Protein AF-A0A137NVI1-F1 (afdb_monomer_lite)

Secondary structure (DSSP, 8-state):
-------EEEE-TTSS-BEEEETTTTEEEE-TTS-GGGSPEEEEEEETTEEEEEETTEEEEEETTEEEEESS--TTTB-EEEEPTT-S-SEEEE-SS-EE-TTS-EES-TTTSPPBEEEETTSS-HHHHHTGGG------S-----TTS--TTS-TT-EEEEEE-TTS-EEEEEETTTTEEEEESSGGG---BEEEEETTEEEEEETTTEEEEEEEEEEETTTEEEEEEEEESS--TTB-EEEE-SSTT-EEEEETTEEEEEE--SS--EEEEES-GGGSPPEEEEEEPS------

Organism: Conidiobolus coronatus (strain ATCC 28846 / CBS 209.66 / NRRL 28638) (NCBI:txid796925)

Radius of gyration: 21.17 Å; chains: 1; bounding box: 58×40×56 Å

Foldseek 3Di:
DDPPFFKWWKDQALAQWTWAADPVVQFTAIPHLHGSLNGAIWGWDDDPNWTFIAHPQATWFDDPFTTGHDNDDDLQTGWTWDDDPPDPDFTWIDHNQATQAPRRGHDHDPVRTGTIAIGTNVQDDSVLRVVQSPDDDDDDPDRAGFSRSHDLAVRQPWKKWKAWDPVQGWAWAADVVQQATWTHSDPPGHFIWGWHQDPNFTWIATPVSGTWFWDWDCDDDPPHTAIFIGHDNDDDPQGFTWDDDPGHQKTWTDGDQWTWAFDDDPPITTIHTDNDPVRHIIMGIGTDDPDDDDDD

Sequence (296 aa):
MGDYTEEFKLLFPGELKSLKFNDSNNSFNIASNEHYSIGTNLSIEEVNGARYLKHETGFICYKDGVLTTTTHMDKNTVVYLKSKKDTDYPFKLKCKDGYFDKDLKVCSGSEEAYNFQLLWSDLVNPEDLEDFDNSSDTNSDIEYISTDGLNLTSNENSLFTLILNRELISHANFFDDDNSLMFSEENSDDIKFQFKNIKDKIHVYSPEHGYFCVLKGEDYYDHGPGDYVGFSEEIPQSAVTLSKTNELGTYKLVNGSQFVKVLNPEEFPNCVFVDSADDASDFQFVLVNEEYEFEV

Structure (mmCIF, N/CA/C/O backbone):
data_AF-A0A137NVI1-F1
#
_entry.id   AF-A0A137NVI1-F1
#
loop_
_atom_site.group_PDB
_atom_site.id
_atom_site.type_symbol
_atom_site.label_atom_id
_atom_site.label_alt_id
_atom_site.label_comp_id
_atom_site.label_asym_id
_atom_site.label_entity_id
_atom_site.label_seq_id
_atom_site.pdbx_PDB_ins_code
_atom_site.Cartn_x
_atom_site.Cartn_y
_atom_site.Cartn_z
_atom_site.occupancy
_atom_site.B_iso_or_equiv
_atom_site.auth_seq_id
_atom_site.auth_comp_id
_atom_site.auth_asym_id
_atom_site.auth_atom_id
_atom_site.pdbx_PDB_model_num
ATOM 1 N N . MET A 1 1 ? 11.461 7.813 31.495 1.00 30.91 1 MET A N 1
ATOM 2 C CA . MET A 1 1 ? 11.112 7.323 30.151 1.00 30.91 1 MET A CA 1
ATOM 3 C C . MET A 1 1 ? 9.609 7.430 30.069 1.00 30.91 1 MET A C 1
ATOM 5 O O . MET A 1 1 ? 8.955 6.818 30.900 1.00 30.91 1 MET A O 1
ATOM 9 N N . GLY A 1 2 ? 9.090 8.345 29.250 1.00 31.61 2 GLY A N 1
ATOM 10 C CA . GLY A 1 2 ? 7.649 8.412 29.015 1.00 31.61 2 GLY A CA 1
ATOM 11 C C . GLY A 1 2 ? 7.259 7.225 28.146 1.00 31.61 2 GLY A C 1
ATOM 12 O O . GLY A 1 2 ? 7.960 6.957 27.173 1.00 31.61 2 GLY A O 1
ATOM 13 N N . ASP A 1 3 ? 6.213 6.501 28.534 1.00 37.12 3 ASP A N 1
ATOM 14 C CA . ASP A 1 3 ? 5.571 5.511 27.673 1.00 37.12 3 ASP A CA 1
ATOM 15 C C . ASP A 1 3 ? 4.969 6.265 26.483 1.00 37.12 3 ASP A C 1
ATOM 17 O O . ASP A 1 3 ? 3.891 6.853 26.589 1.00 37.12 3 ASP A O 1
ATOM 21 N N . TYR A 1 4 ? 5.693 6.312 25.366 1.00 40.72 4 TYR A N 1
ATOM 22 C CA . TYR A 1 4 ? 5.114 6.739 24.101 1.00 40.72 4 TYR A CA 1
ATOM 23 C C . TYR A 1 4 ? 4.131 5.649 23.682 1.00 40.72 4 TYR A C 1
ATOM 25 O O . TYR A 1 4 ? 4.523 4.554 23.290 1.00 40.72 4 TYR A O 1
ATOM 33 N N . THR A 1 5 ? 2.842 5.925 23.857 1.00 60.75 5 THR A N 1
ATOM 34 C CA . THR A 1 5 ? 1.801 5.099 23.254 1.00 60.75 5 THR A CA 1
ATOM 35 C C . THR A 1 5 ? 1.715 5.538 21.801 1.00 60.75 5 THR A C 1
ATOM 37 O O . THR A 1 5 ? 1.293 6.659 21.539 1.00 60.75 5 THR A O 1
ATOM 40 N N . GLU A 1 6 ? 2.182 4.702 20.877 1.00 66.62 6 GLU A N 1
ATOM 41 C CA . GLU A 1 6 ? 2.105 5.003 19.446 1.00 66.62 6 GLU A CA 1
ATOM 42 C C . GLU A 1 6 ? 0.638 5.134 19.019 1.00 66.62 6 GLU A C 1
ATOM 44 O O . GLU A 1 6 ? -0.176 4.227 19.241 1.00 66.62 6 GLU A O 1
ATOM 49 N N . GLU A 1 7 ? 0.309 6.283 18.430 1.00 79.38 7 GLU A N 1
ATOM 50 C CA . GLU A 1 7 ? -1.008 6.568 17.873 1.00 79.38 7 GLU A CA 1
ATOM 51 C C . GLU A 1 7 ? -1.035 6.282 16.369 1.00 79.38 7 GLU A C 1
ATOM 53 O O . GLU A 1 7 ? -0.082 6.545 15.635 1.00 79.38 7 GLU A O 1
ATOM 58 N N . PHE A 1 8 ? -2.153 5.743 15.899 1.00 74.81 8 PHE A N 1
ATOM 59 C CA . PHE A 1 8 ? -2.373 5.403 14.500 1.00 74.81 8 PHE A CA 1
ATOM 60 C C . PHE A 1 8 ? -3.828 5.633 14.094 1.00 74.81 8 PHE A C 1
ATOM 62 O O . PHE A 1 8 ? -4.736 5.662 14.921 1.00 74.81 8 PHE A O 1
ATOM 69 N N . LYS A 1 9 ? -4.078 5.706 12.792 1.00 79.31 9 LYS A N 1
ATOM 70 C CA . LYS A 1 9 ? -5.411 5.715 12.189 1.00 79.31 9 LYS A CA 1
ATOM 71 C C . LYS A 1 9 ? -5.722 4.340 11.619 1.00 79.31 9 LYS A C 1
ATOM 73 O O . LYS A 1 9 ? -4.858 3.687 11.037 1.00 79.31 9 LYS A O 1
ATOM 78 N N . LEU A 1 10 ? -6.964 3.891 11.792 1.00 80.00 10 LEU A N 1
ATOM 79 C CA . LEU A 1 10 ? -7.455 2.659 11.177 1.00 80.00 10 LEU A CA 1
ATOM 80 C C . LEU A 1 10 ? -8.010 2.977 9.786 1.00 80.00 10 LEU A C 1
ATOM 82 O O . LEU A 1 10 ? -9.016 3.682 9.668 1.00 80.00 10 LEU A O 1
ATOM 86 N N . LEU A 1 11 ? -7.359 2.443 8.758 1.00 76.06 11 LEU A N 1
ATOM 87 C CA . LEU A 1 11 ? -7.657 2.711 7.357 1.00 76.06 11 LEU A CA 1
ATOM 88 C C . LEU A 1 11 ? -8.418 1.565 6.699 1.00 76.06 11 LEU A C 1
ATOM 90 O O . LEU A 1 11 ? -8.207 0.389 7.022 1.00 76.06 11 LEU A O 1
ATOM 94 N N . PHE A 1 12 ? -9.260 1.930 5.733 1.00 74.69 12 PHE A N 1
ATOM 95 C CA . PHE A 1 12 ? -9.891 1.001 4.807 1.00 74.69 12 PHE A CA 1
ATOM 96 C C . PHE A 1 12 ? -9.017 0.918 3.554 1.00 74.69 12 PHE A C 1
ATOM 98 O O . PHE A 1 12 ? -8.986 1.872 2.784 1.00 74.69 12 PHE A O 1
ATOM 105 N N . PRO A 1 13 ? -8.275 -0.178 3.332 1.00 61.12 13 PRO A N 1
ATOM 106 C CA . PRO A 1 13 ? -7.268 -0.196 2.279 1.00 61.12 13 PRO A CA 1
ATOM 107 C C . PRO A 1 13 ? -7.888 0.014 0.890 1.00 61.12 13 PRO A C 1
ATOM 109 O O . PRO A 1 13 ? -8.860 -0.655 0.552 1.00 61.12 13 PRO A O 1
ATOM 112 N N . GLY A 1 14 ? -7.333 0.935 0.096 1.00 54.06 14 GLY A N 1
ATOM 113 C CA . GLY A 1 14 ? -7.818 1.258 -1.255 1.00 54.06 14 GLY A CA 1
ATOM 114 C C . GLY A 1 14 ? -9.031 2.182 -1.275 1.00 54.06 14 GLY A C 1
ATOM 115 O O . GLY A 1 14 ? -9.533 2.524 -2.345 1.00 54.06 14 GLY A O 1
ATOM 116 N N . GLU A 1 15 ? -9.495 2.593 -0.099 1.00 60.34 15 GLU A N 1
ATOM 117 C CA . GLU A 1 15 ? -10.575 3.538 0.079 1.00 60.34 15 GLU A CA 1
ATOM 118 C C . GLU A 1 15 ? -10.003 4.756 0.822 1.00 60.34 15 GLU A C 1
ATOM 120 O O . GLU A 1 15 ? -9.334 4.611 1.844 1.00 60.34 15 GLU A O 1
ATOM 125 N N . LEU A 1 16 ? -10.276 5.974 0.340 1.00 63.62 16 LEU A N 1
ATOM 126 C CA . LEU A 1 16 ? -10.046 7.217 1.094 1.00 63.62 16 LEU A CA 1
ATOM 127 C C . LEU A 1 16 ? -11.032 7.280 2.267 1.00 63.62 16 LEU A C 1
ATOM 129 O O . LEU A 1 16 ? -11.973 8.065 2.262 1.00 63.62 16 LEU A O 1
ATOM 133 N N . LYS A 1 17 ? -10.912 6.344 3.207 1.00 73.50 17 LYS A N 1
ATOM 134 C CA . LYS A 1 17 ? -11.808 6.182 4.344 1.00 73.50 17 LYS A CA 1
ATOM 135 C C . LYS A 1 17 ? -11.017 5.722 5.550 1.00 73.50 17 LYS A C 1
ATOM 137 O O . LYS A 1 17 ? -10.124 4.875 5.478 1.00 73.50 17 LYS A O 1
ATOM 142 N N . SER A 1 18 ? -11.430 6.232 6.693 1.00 80.25 18 SER A N 1
ATOM 143 C CA . SER A 1 18 ? -10.897 5.867 7.994 1.00 80.25 18 SER A CA 1
ATOM 144 C C . SER A 1 18 ? -12.022 5.727 9.009 1.00 80.25 18 SER A C 1
ATOM 146 O O . SER A 1 18 ? -13.183 6.086 8.768 1.00 80.25 18 SER A O 1
ATOM 148 N N . LEU A 1 19 ? -11.683 5.156 10.160 1.00 87.94 19 LEU A N 1
ATOM 149 C CA . LEU A 1 19 ? -12.583 5.133 11.302 1.00 87.94 19 LEU A CA 1
ATOM 150 C C . LEU A 1 19 ? -12.564 6.502 12.001 1.00 87.94 19 LEU A C 1
ATOM 152 O O . LEU A 1 19 ? -11.515 6.938 12.468 1.00 87.94 19 LEU A O 1
ATOM 156 N N . LYS A 1 20 ? -13.723 7.160 12.110 1.00 90.12 20 LYS A N 1
ATOM 157 C CA . LYS A 1 20 ? -13.880 8.480 12.740 1.00 90.12 20 LYS A CA 1
ATOM 158 C C . LYS A 1 20 ? -14.828 8.407 13.930 1.00 90.12 20 LYS A C 1
ATOM 160 O O . LYS A 1 20 ? -15.949 7.906 13.826 1.00 90.12 20 LYS A O 1
ATOM 165 N N . PHE A 1 21 ? -14.372 8.912 15.062 1.00 91.69 21 PHE A N 1
ATOM 166 C CA . PHE A 1 21 ? -15.120 9.044 16.297 1.00 91.69 21 PHE A CA 1
ATOM 167 C C . PHE A 1 21 ? -16.023 10.271 16.237 1.00 91.69 21 PHE A C 1
ATOM 169 O O . PHE A 1 21 ? -15.652 11.335 15.748 1.00 91.69 21 PHE A O 1
ATOM 176 N N . ASN A 1 22 ? -17.242 10.099 16.722 1.00 89.75 22 ASN A N 1
ATOM 177 C CA . ASN A 1 22 ? -18.250 11.129 16.808 1.00 89.75 22 ASN A CA 1
ATOM 178 C C . ASN A 1 22 ? -18.567 11.378 18.283 1.00 89.75 22 ASN A C 1
ATOM 180 O O . ASN A 1 22 ? -19.282 10.601 18.924 1.00 89.75 22 ASN A O 1
ATOM 184 N N . ASP A 1 23 ? -18.069 12.502 18.796 1.00 86.31 23 ASP A N 1
ATOM 185 C CA . ASP A 1 23 ? -18.238 12.906 20.194 1.00 86.31 23 ASP A CA 1
ATOM 186 C C . ASP A 1 23 ? -19.707 13.058 20.598 1.00 86.31 23 ASP A C 1
ATOM 188 O O . ASP A 1 23 ? -20.077 12.789 21.741 1.00 86.31 23 ASP A O 1
ATOM 192 N N . SER A 1 24 ? -20.578 13.457 19.663 1.00 87.31 24 SER A N 1
ATOM 193 C CA . SER A 1 24 ? -21.984 13.754 19.969 1.00 87.31 24 SER A CA 1
ATOM 194 C C . SER A 1 24 ? -22.776 12.528 20.425 1.00 87.31 24 SER A C 1
ATOM 196 O O . SER A 1 24 ? -23.760 12.659 21.155 1.00 87.31 24 SER A O 1
ATOM 198 N N . ASN A 1 25 ? -22.354 11.334 20.005 1.00 87.19 25 ASN A N 1
ATOM 199 C CA . ASN A 1 25 ? -23.028 10.079 20.314 1.00 87.19 25 ASN A CA 1
ATOM 200 C C . ASN A 1 25 ? -22.072 8.972 20.788 1.00 87.19 25 ASN A C 1
ATOM 202 O O . ASN A 1 25 ? -22.510 7.830 20.927 1.00 87.19 25 ASN A O 1
ATOM 206 N N . ASN A 1 26 ? -20.804 9.304 21.062 1.00 89.19 26 ASN A N 1
ATOM 207 C CA . ASN A 1 26 ? -19.765 8.370 21.500 1.00 89.19 26 ASN A CA 1
ATOM 208 C C . ASN A 1 26 ? -19.700 7.118 20.604 1.00 89.19 26 ASN A C 1
ATOM 210 O O . ASN A 1 26 ? -19.686 5.984 21.094 1.00 89.19 26 ASN A O 1
ATOM 214 N N . SER A 1 27 ? -19.730 7.318 19.286 1.00 92.25 27 SER A N 1
ATOM 215 C CA . SER A 1 27 ? -19.699 6.225 18.312 1.00 92.25 27 SER A CA 1
ATOM 216 C C . SER A 1 27 ? -18.622 6.427 17.265 1.00 92.25 27 SER A C 1
ATOM 218 O O . SER A 1 27 ? -18.243 7.554 16.968 1.00 92.25 27 SER A O 1
ATOM 220 N N . PHE A 1 28 ? -18.156 5.334 16.676 1.00 92.00 28 PHE A N 1
ATOM 221 C CA . PHE A 1 28 ? -17.327 5.377 15.485 1.00 92.00 28 PHE A CA 1
ATOM 222 C C . PHE A 1 28 ? -18.177 5.131 14.251 1.00 92.00 28 PHE A C 1
ATOM 224 O O . PHE A 1 28 ? -19.013 4.227 14.227 1.00 92.00 28 PHE A O 1
ATOM 231 N N . ASN A 1 29 ? -17.913 5.912 13.214 1.00 89.56 29 ASN A N 1
ATOM 232 C CA . ASN A 1 29 ? -18.475 5.734 11.888 1.00 89.56 29 ASN A CA 1
ATOM 233 C C . ASN A 1 29 ? -17.339 5.683 10.867 1.00 89.56 29 ASN A C 1
ATOM 235 O O . ASN A 1 29 ? -16.199 6.054 11.152 1.00 89.56 29 ASN A O 1
ATOM 239 N N . ILE A 1 30 ? -17.664 5.222 9.667 1.00 85.88 30 ILE A N 1
ATOM 240 C CA . ILE A 1 30 ? -16.776 5.361 8.520 1.00 85.88 30 ILE A CA 1
ATOM 241 C C . ILE A 1 30 ? -16.868 6.818 8.069 1.00 85.88 30 ILE A C 1
ATOM 243 O O . ILE A 1 30 ? -17.969 7.296 7.785 1.00 85.88 30 ILE A O 1
ATOM 247 N N . ALA A 1 31 ? -15.738 7.518 8.002 1.00 75.19 31 ALA A N 1
ATOM 248 C CA . ALA A 1 31 ? -15.675 8.805 7.321 1.00 75.19 31 ALA A CA 1
ATOM 249 C C . ALA A 1 31 ? -15.813 8.543 5.811 1.00 75.19 31 ALA A C 1
ATOM 251 O O . ALA A 1 31 ? -14.865 8.135 5.148 1.00 75.19 31 ALA A O 1
ATOM 252 N N . SER A 1 32 ? -17.040 8.623 5.291 1.00 59.53 32 SER A N 1
ATOM 253 C CA . SER A 1 32 ? -17.337 8.402 3.873 1.00 59.53 32 SER A CA 1
ATOM 254 C C . SER A 1 32 ? -17.209 9.710 3.098 1.00 59.53 32 SER A C 1
ATOM 256 O O . SER A 1 32 ? -17.858 10.679 3.488 1.00 59.53 32 SER A O 1
ATOM 258 N N . ASN A 1 33 ? -16.482 9.696 1.974 1.00 54.22 33 ASN A N 1
ATOM 259 C CA . ASN A 1 33 ? -16.174 10.880 1.152 1.00 54.22 33 ASN A CA 1
ATOM 260 C C . ASN A 1 33 ? -15.321 11.926 1.886 1.00 54.22 33 ASN A C 1
ATOM 262 O O . ASN A 1 33 ? -15.489 13.115 1.653 1.00 54.22 33 ASN A O 1
ATOM 266 N N . GLU A 1 34 ? -14.482 11.482 2.816 1.00 53.72 34 GLU A N 1
ATOM 267 C CA . GLU A 1 34 ? -13.585 12.342 3.578 1.00 53.72 34 GLU A CA 1
ATOM 268 C C . GLU A 1 34 ? -12.226 11.654 3.648 1.00 53.72 34 GLU A C 1
ATOM 270 O O . GLU A 1 34 ? -12.145 10.441 3.857 1.00 53.72 34 GLU A O 1
ATOM 275 N N . HIS A 1 35 ? -11.163 12.433 3.494 1.00 56.69 35 HIS A N 1
ATOM 276 C CA . HIS A 1 35 ? -9.799 11.938 3.536 1.00 56.69 35 HIS A CA 1
ATOM 277 C C . HIS A 1 35 ? -9.483 11.180 4.843 1.00 56.69 35 HIS A C 1
ATOM 279 O O . HIS A 1 35 ? -9.945 11.543 5.931 1.00 56.69 35 HIS A O 1
ATOM 285 N N . TYR A 1 36 ? -8.644 10.136 4.781 1.00 63.06 36 TYR A N 1
ATOM 286 C CA . TYR A 1 36 ? -8.324 9.334 5.966 1.00 63.06 36 TYR A CA 1
ATOM 287 C C . TYR A 1 36 ? -7.667 10.134 7.102 1.00 63.06 36 TYR A C 1
ATOM 289 O O . TYR A 1 36 ? -7.745 9.705 8.257 1.00 63.06 36 TYR A O 1
ATOM 297 N N . SER A 1 37 ? -7.060 11.293 6.805 1.00 56.31 37 SER A N 1
ATOM 298 C CA . SER A 1 37 ? -6.494 12.235 7.789 1.00 56.31 37 SER A CA 1
ATOM 299 C C . SER A 1 37 ? -7.523 12.711 8.801 1.00 56.31 37 SER A C 1
ATOM 301 O O . SER A 1 37 ? -7.150 12.993 9.936 1.00 56.31 37 SER A O 1
ATOM 303 N N . ILE A 1 38 ? -8.800 12.730 8.436 1.00 67.38 38 ILE A N 1
ATOM 304 C CA . ILE A 1 38 ? -9.899 13.134 9.315 1.00 67.38 38 ILE A CA 1
ATOM 305 C C . ILE A 1 38 ? -10.299 11.983 10.271 1.00 67.38 38 ILE A C 1
ATOM 307 O O . ILE A 1 38 ? -11.138 12.131 11.163 1.00 67.38 38 ILE A O 1
ATOM 311 N N . GLY A 1 39 ? -9.677 10.813 10.106 1.00 75.81 39 GLY A N 1
ATOM 312 C CA . GLY A 1 39 ? -9.832 9.662 10.982 1.00 75.81 39 GLY A CA 1
ATOM 313 C C . GLY A 1 39 ? -9.341 9.911 12.399 1.00 75.81 39 GLY A C 1
ATOM 314 O O . GLY A 1 39 ? -8.489 10.758 12.663 1.00 75.81 39 GLY A O 1
ATOM 315 N N . THR A 1 40 ? -9.866 9.114 13.318 1.00 86.62 40 THR A N 1
ATOM 316 C CA . THR A 1 40 ? -9.511 9.188 14.728 1.00 86.62 40 THR A CA 1
ATOM 317 C C . THR A 1 40 ? -8.205 8.464 15.000 1.00 86.62 40 THR A C 1
ATOM 319 O O . THR A 1 40 ? -8.027 7.316 14.588 1.00 86.62 40 THR A O 1
ATOM 322 N N . ASN A 1 41 ? -7.328 9.131 15.750 1.00 85.19 41 ASN A N 1
ATOM 323 C CA . ASN A 1 41 ? -6.149 8.508 16.326 1.00 85.19 41 ASN A CA 1
ATOM 324 C C . ASN A 1 41 ? -6.561 7.487 17.387 1.00 85.19 41 ASN A C 1
ATOM 326 O O . ASN A 1 41 ? -7.370 7.748 18.280 1.00 85.19 41 ASN A O 1
ATOM 330 N N . LEU A 1 42 ? -5.986 6.304 17.269 1.00 87.50 42 LEU A N 1
ATOM 331 C CA . LEU A 1 42 ? -6.196 5.159 18.125 1.00 87.50 42 LEU A CA 1
ATOM 332 C C . LEU A 1 42 ? -4.847 4.669 18.629 1.00 87.50 42 LEU A C 1
ATOM 334 O O . LEU A 1 42 ? -3.815 4.877 18.008 1.00 87.50 42 LEU A O 1
ATOM 338 N N . SER A 1 43 ? -4.878 3.962 19.743 1.00 86.44 43 SER A N 1
ATOM 339 C CA . SER A 1 43 ? -3.742 3.252 20.311 1.00 86.44 43 SER A CA 1
ATOM 340 C C . SER A 1 43 ? -4.056 1.764 20.427 1.00 86.44 43 SER A C 1
ATOM 342 O O . SER A 1 43 ? -5.216 1.333 20.374 1.00 86.44 43 SER A O 1
ATOM 344 N N . ILE A 1 44 ? -3.007 0.957 20.579 1.00 83.25 44 ILE A N 1
ATOM 345 C CA . ILE A 1 44 ? -3.125 -0.463 20.898 1.00 83.25 44 ILE A CA 1
ATOM 346 C C . ILE A 1 44 ? -2.737 -0.657 22.351 1.00 83.25 44 ILE A C 1
ATOM 348 O O . ILE A 1 44 ? -1.655 -0.264 22.774 1.00 83.25 44 ILE A O 1
ATOM 352 N N . GLU A 1 45 ? -3.595 -1.345 23.094 1.00 84.94 45 GLU A N 1
ATOM 353 C CA . GLU A 1 45 ? -3.257 -1.845 24.420 1.00 84.94 45 GLU A CA 1
ATOM 354 C C . GLU A 1 45 ? -3.213 -3.374 24.388 1.00 84.94 45 GLU A C 1
ATOM 356 O O . GLU A 1 45 ? -4.181 -4.033 23.991 1.00 84.94 45 GLU A O 1
ATOM 361 N N . GLU A 1 46 ? -2.083 -3.957 24.789 1.00 81.38 46 GLU A N 1
ATOM 362 C CA . GLU A 1 46 ? -1.942 -5.407 24.878 1.00 81.38 46 GLU A CA 1
ATOM 363 C C . GLU A 1 46 ? -2.351 -5.911 26.262 1.00 81.38 46 GLU A C 1
ATOM 365 O O . GLU A 1 46 ? -1.742 -5.572 27.275 1.00 81.38 46 GLU A O 1
ATOM 370 N N . VAL A 1 47 ? -3.366 -6.780 26.311 1.00 82.31 47 VAL A N 1
ATOM 371 C CA . VAL A 1 47 ? -3.835 -7.382 27.563 1.00 82.31 47 VAL A CA 1
ATOM 372 C C . VAL A 1 47 ? -4.005 -8.88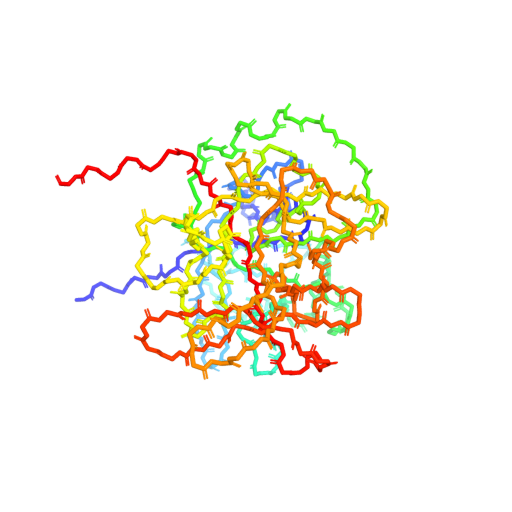8 27.415 1.00 82.31 47 VAL A C 1
ATOM 374 O O . VAL A 1 47 ? -4.843 -9.379 26.658 1.00 82.31 47 VAL A O 1
ATOM 377 N N . ASN A 1 48 ? -3.235 -9.645 28.203 1.00 82.38 48 ASN A N 1
ATOM 378 C CA . ASN A 1 48 ? -3.178 -11.111 28.155 1.00 82.38 48 ASN A CA 1
ATOM 379 C C . ASN A 1 48 ? -2.853 -11.664 26.748 1.00 82.38 48 ASN A C 1
ATOM 381 O O . ASN A 1 48 ? -3.470 -12.642 26.320 1.00 82.38 48 ASN A O 1
ATOM 385 N N . GLY A 1 49 ? -1.926 -11.031 26.019 1.00 74.25 49 GLY A N 1
ATOM 386 C CA . GLY A 1 49 ? -1.497 -11.479 24.687 1.00 74.25 49 GLY A CA 1
ATOM 387 C C . GLY A 1 49 ? -2.473 -11.159 23.548 1.00 74.25 49 GLY A C 1
ATOM 388 O O . GLY A 1 49 ? -2.330 -11.691 22.448 1.00 74.25 49 GLY A O 1
ATOM 389 N N . ALA A 1 50 ? -3.497 -10.338 23.798 1.00 80.31 50 ALA A N 1
ATOM 390 C CA . ALA A 1 50 ? -4.403 -9.825 22.774 1.00 80.31 50 ALA A CA 1
ATOM 391 C C . ALA A 1 50 ? -4.245 -8.306 22.650 1.00 80.31 50 ALA A C 1
ATOM 393 O O . ALA A 1 50 ? -4.163 -7.614 23.663 1.00 80.31 50 ALA A O 1
ATOM 394 N N . ARG A 1 51 ? -4.226 -7.803 21.412 1.00 82.38 51 ARG A N 1
ATOM 395 C CA . ARG A 1 51 ? -4.054 -6.383 21.073 1.00 82.38 51 ARG A CA 1
ATOM 396 C C . ARG A 1 51 ? -5.428 -5.735 20.885 1.00 82.38 51 ARG A C 1
ATOM 398 O O . ARG A 1 51 ? -6.126 -6.071 19.929 1.00 82.38 51 ARG A O 1
ATOM 405 N N . TYR A 1 52 ? -5.836 -4.854 21.792 1.00 86.06 52 TYR A N 1
ATOM 406 C CA . TYR A 1 52 ? -7.134 -4.170 21.754 1.00 86.06 52 TYR A CA 1
ATOM 407 C C . TYR A 1 52 ? -6.990 -2.765 21.183 1.00 86.06 52 TYR A C 1
ATOM 409 O O . TYR A 1 52 ? -6.006 -2.090 21.471 1.00 86.06 52 TYR A O 1
ATOM 417 N N . LEU A 1 53 ? -7.987 -2.322 20.415 1.00 88.31 53 LEU A N 1
ATOM 418 C CA . LEU A 1 53 ? -8.048 -0.938 19.954 1.00 88.31 53 LEU A CA 1
ATOM 419 C C . LEU A 1 53 ? -8.569 -0.026 21.064 1.00 88.31 53 LEU A C 1
ATOM 421 O O . LEU A 1 53 ? -9.558 -0.346 21.735 1.00 88.31 53 LEU A O 1
ATOM 425 N N . LYS A 1 54 ? -7.927 1.128 21.221 1.00 90.06 54 LYS A N 1
ATOM 426 C CA . LYS A 1 54 ? -8.231 2.104 22.260 1.00 90.06 54 LYS A CA 1
ATOM 427 C C . LYS A 1 54 ? -8.249 3.517 21.686 1.00 90.06 54 LYS A C 1
ATOM 429 O O . LYS A 1 54 ? -7.408 3.883 20.880 1.00 90.06 54 LYS A O 1
ATOM 434 N N . HIS A 1 55 ? -9.221 4.297 22.120 1.00 92.19 55 HIS A N 1
ATOM 435 C CA . HIS A 1 55 ? -9.302 5.742 21.947 1.00 92.19 55 HIS A CA 1
ATOM 436 C C . HIS A 1 55 ? -8.975 6.414 23.288 1.00 92.19 55 HIS A C 1
ATOM 438 O O . HIS A 1 55 ? -9.020 5.751 24.329 1.00 92.19 55 HIS A O 1
ATOM 444 N N . GLU A 1 56 ? -8.700 7.719 23.310 1.00 88.44 56 GLU A N 1
ATOM 445 C CA . GLU A 1 56 ? -8.433 8.451 24.560 1.00 88.44 56 GLU A CA 1
ATOM 446 C C . GLU A 1 56 ? -9.536 8.260 25.622 1.00 88.44 56 GLU A C 1
ATOM 448 O O . GLU A 1 56 ? -9.254 8.185 26.820 1.00 88.44 56 GLU A O 1
ATOM 453 N N . THR A 1 57 ? -10.789 8.073 25.194 1.00 87.94 57 THR A N 1
ATOM 454 C CA . THR A 1 57 ? -11.940 7.849 26.083 1.00 87.94 57 THR A CA 1
ATOM 455 C C . THR A 1 57 ? -12.116 6.393 26.544 1.00 87.94 57 THR A C 1
ATOM 457 O O . THR A 1 57 ? -12.934 6.132 27.431 1.00 87.94 57 THR A O 1
ATOM 460 N N . GLY A 1 58 ? -11.373 5.428 25.988 1.00 91.31 58 GLY A N 1
ATOM 461 C CA . GLY A 1 58 ? -11.408 4.023 26.409 1.00 91.31 58 GLY A CA 1
ATOM 462 C C . GLY A 1 58 ? -11.258 3.001 25.279 1.00 91.31 58 GLY A C 1
ATOM 463 O O . GLY A 1 58 ? -10.926 3.325 24.143 1.00 91.31 58 GLY A O 1
ATOM 464 N N . PHE A 1 59 ? -11.514 1.731 25.591 1.00 92.50 59 PHE A N 1
ATOM 465 C CA . PHE A 1 59 ? -11.481 0.633 24.622 1.00 92.50 59 PHE A CA 1
ATOM 466 C C . PHE A 1 59 ? -12.604 0.767 23.606 1.00 92.50 59 PHE A C 1
ATOM 468 O O . PHE A 1 59 ? -13.750 1.025 23.980 1.00 92.50 59 PHE A O 1
ATOM 475 N N . ILE A 1 60 ? -12.302 0.499 22.338 1.00 93.38 60 ILE A N 1
ATOM 476 C CA . ILE A 1 60 ? -13.341 0.361 21.322 1.00 93.38 60 ILE A CA 1
ATOM 477 C C . ILE A 1 60 ? -14.110 -0.932 21.590 1.00 93.38 60 ILE A C 1
ATOM 479 O O . ILE A 1 60 ? -13.529 -1.997 21.806 1.00 93.38 60 ILE A O 1
ATOM 483 N N . CYS A 1 61 ? -15.433 -0.854 21.565 1.00 92.75 61 CYS A N 1
ATOM 484 C CA . CYS A 1 61 ? -16.325 -1.990 21.711 1.00 92.75 61 CYS A CA 1
ATOM 485 C C . CYS A 1 61 ? -17.464 -1.933 20.699 1.00 92.75 61 CYS A C 1
ATOM 487 O O . CYS A 1 61 ? -17.800 -0.872 20.183 1.00 92.75 61 CYS A O 1
ATOM 489 N N . TYR A 1 62 ? -18.053 -3.089 20.424 1.00 91.06 62 TYR A N 1
ATOM 490 C CA . TYR A 1 62 ? -19.217 -3.231 19.570 1.00 91.06 62 TYR A CA 1
ATOM 491 C C . TYR A 1 62 ? -20.435 -3.585 20.408 1.00 91.06 62 TYR A C 1
ATOM 493 O O . TYR A 1 62 ? -20.435 -4.580 21.142 1.00 91.06 62 TYR A O 1
ATOM 501 N N . LYS A 1 63 ? -21.473 -2.757 20.312 1.00 87.06 63 LYS A N 1
ATOM 502 C CA . LYS A 1 63 ? -22.718 -2.938 21.048 1.00 87.06 63 LYS A CA 1
ATOM 503 C C . LYS A 1 63 ? -23.892 -2.424 20.228 1.00 87.06 63 LYS A C 1
ATOM 505 O O . LYS A 1 63 ? -23.822 -1.346 19.651 1.00 87.06 63 LYS A O 1
ATOM 510 N N . ASP A 1 64 ? -24.970 -3.205 20.191 1.00 86.06 64 ASP A N 1
ATOM 511 C CA . ASP A 1 64 ? -26.232 -2.836 19.537 1.00 86.06 64 ASP A CA 1
ATOM 512 C C . ASP A 1 64 ? -26.057 -2.382 18.073 1.00 86.06 64 ASP A C 1
ATOM 514 O O . ASP A 1 64 ? -26.766 -1.505 17.588 1.00 86.06 64 ASP A O 1
ATOM 518 N N . GLY A 1 65 ? -25.102 -2.985 17.357 1.00 85.69 65 GLY A N 1
ATOM 519 C CA . GLY A 1 65 ? -24.834 -2.664 15.956 1.00 85.69 65 GLY A CA 1
ATOM 520 C C . GLY A 1 65 ? -23.808 -1.554 15.722 1.00 85.69 65 GLY A C 1
ATOM 521 O O . GLY A 1 65 ? -23.503 -1.266 14.569 1.00 85.69 65 GLY A O 1
ATOM 522 N N . VAL A 1 66 ? -23.279 -0.938 16.782 1.00 88.75 66 VAL A N 1
ATOM 523 C CA . VAL A 1 66 ? -22.476 0.288 16.705 1.00 88.75 66 VAL A CA 1
ATOM 524 C C . VAL A 1 66 ? -21.138 0.109 17.420 1.00 88.75 66 VAL A C 1
ATOM 526 O O . VAL A 1 66 ? -21.059 -0.516 18.481 1.00 88.75 66 VAL A O 1
ATOM 529 N N . LEU A 1 67 ? -20.074 0.670 16.843 1.00 92.25 67 LEU A N 1
ATOM 530 C CA . LEU A 1 67 ? -18.783 0.799 17.512 1.00 92.25 67 LEU A CA 1
ATOM 531 C C . LEU A 1 67 ? -18.792 2.025 18.423 1.00 92.25 67 LEU A C 1
ATOM 533 O O . LEU A 1 67 ? -19.185 3.107 18.008 1.00 92.25 67 LEU A O 1
ATOM 537 N N . THR A 1 68 ? -18.353 1.869 19.663 1.00 93.19 68 THR A N 1
ATOM 538 C CA . THR A 1 68 ? -18.395 2.895 20.715 1.00 93.19 68 THR A CA 1
ATOM 539 C C . THR A 1 68 ? -17.215 2.706 21.674 1.00 93.19 68 THR A C 1
ATOM 541 O O . THR A 1 68 ? -16.462 1.742 21.530 1.00 93.19 68 THR A O 1
ATOM 544 N N . THR A 1 69 ? -17.007 3.609 22.634 1.00 92.00 69 THR A N 1
ATOM 545 C CA . THR A 1 69 ? -15.936 3.485 23.635 1.00 92.00 69 THR A CA 1
ATOM 546 C C . THR A 1 69 ? -16.463 3.057 25.004 1.00 92.00 69 THR A C 1
ATOM 548 O O . THR A 1 69 ? -17.554 3.440 25.429 1.00 92.00 69 THR A O 1
ATOM 551 N N . THR A 1 70 ? -15.670 2.253 25.714 1.00 88.94 70 THR A N 1
ATOM 552 C CA . THR A 1 70 ? -15.909 1.843 27.102 1.00 88.94 70 THR A CA 1
ATOM 553 C C . THR A 1 70 ? -14.626 1.953 27.918 1.00 88.94 70 THR A C 1
ATOM 555 O O . THR A 1 70 ? -13.553 1.538 27.487 1.00 88.94 70 THR A O 1
ATOM 558 N N . THR A 1 71 ? -14.723 2.457 29.145 1.00 87.69 71 THR A N 1
ATOM 559 C CA . THR A 1 71 ? -13.597 2.479 30.095 1.00 87.69 71 THR A CA 1
ATOM 560 C C . THR A 1 71 ? -13.344 1.110 30.731 1.00 87.69 71 THR A C 1
ATOM 562 O O . THR A 1 71 ? -12.289 0.876 31.320 1.00 87.69 71 THR A O 1
ATOM 565 N N . HIS A 1 72 ? -14.302 0.187 30.614 1.00 84.75 72 HIS A N 1
ATOM 566 C CA . HIS A 1 72 ? -14.214 -1.158 31.163 1.00 84.75 72 HIS A CA 1
ATOM 567 C C . HIS A 1 72 ? -13.966 -2.182 30.063 1.00 84.75 72 HIS A C 1
ATOM 569 O O . HIS A 1 72 ? -14.737 -2.291 29.108 1.00 84.75 72 HIS A O 1
ATOM 575 N N . MET A 1 73 ? -12.918 -2.980 30.251 1.00 79.81 73 MET A N 1
ATOM 576 C CA . MET A 1 73 ? -12.575 -4.083 29.364 1.00 79.81 73 MET A CA 1
ATOM 577 C C . MET A 1 73 ? -13.507 -5.278 29.598 1.00 79.81 73 MET A C 1
ATOM 579 O O . MET A 1 73 ? -13.196 -6.197 30.357 1.00 79.81 73 MET A O 1
ATOM 583 N N . ASP A 1 74 ? -14.661 -5.273 28.937 1.00 79.25 74 ASP A N 1
ATOM 584 C CA . ASP A 1 74 ? -15.498 -6.464 28.806 1.00 79.25 74 ASP A CA 1
ATOM 585 C C . ASP A 1 74 ? -15.078 -7.239 27.554 1.00 79.25 74 ASP A C 1
ATOM 587 O O . ASP A 1 74 ? -15.376 -6.839 26.428 1.00 79.25 74 ASP A O 1
ATOM 591 N N . LYS A 1 75 ? -14.407 -8.382 27.754 1.00 70.00 75 LYS A N 1
ATOM 592 C CA . LYS A 1 75 ? -13.937 -9.282 26.681 1.00 70.00 75 LYS A CA 1
ATOM 593 C C . LYS A 1 75 ? -15.047 -9.711 25.711 1.00 70.00 75 LYS A C 1
ATOM 595 O O . LYS A 1 75 ? -14.746 -10.179 24.618 1.00 70.00 75 LYS A O 1
ATOM 600 N N . ASN A 1 76 ? -16.312 -9.572 26.105 1.00 72.31 76 ASN A N 1
ATOM 601 C CA . ASN A 1 76 ? -17.463 -9.893 25.273 1.00 72.31 76 ASN A CA 1
ATOM 602 C C . ASN A 1 76 ? -17.837 -8.781 24.287 1.00 72.31 76 ASN A C 1
ATOM 604 O O . ASN A 1 76 ? -18.589 -9.038 23.357 1.00 72.31 76 ASN A O 1
ATOM 608 N N . THR A 1 77 ? -17.381 -7.550 24.473 1.00 79.19 77 THR A N 1
ATOM 609 C CA . THR A 1 77 ? -17.802 -6.429 23.620 1.00 79.19 77 THR A CA 1
ATOM 610 C C . THR A 1 77 ? -16.630 -5.696 23.001 1.00 79.19 77 THR A C 1
ATOM 612 O O . THR A 1 77 ? -16.806 -5.079 21.957 1.00 79.19 77 THR A O 1
ATOM 615 N N . VAL A 1 78 ? -15.441 -5.751 23.602 1.00 87.56 78 VAL A N 1
ATOM 616 C CA . VAL A 1 78 ? -14.265 -5.051 23.073 1.00 87.56 78 VAL A CA 1
ATOM 617 C C . VAL A 1 78 ? -13.829 -5.589 21.710 1.00 87.56 78 VAL A C 1
ATOM 619 O O . VAL A 1 78 ? -13.875 -6.793 21.439 1.00 87.56 78 VAL A O 1
ATOM 622 N N . VAL A 1 79 ? -13.389 -4.665 20.863 1.00 87.75 79 VAL A N 1
ATOM 623 C CA . VAL A 1 79 ? -12.799 -4.950 19.560 1.00 87.75 79 VAL A CA 1
ATOM 624 C C . VAL A 1 79 ? -11.303 -5.159 19.734 1.00 87.75 79 VAL A C 1
ATOM 626 O O . VAL A 1 79 ? -10.617 -4.384 20.402 1.00 87.75 79 VAL A O 1
ATOM 629 N N . 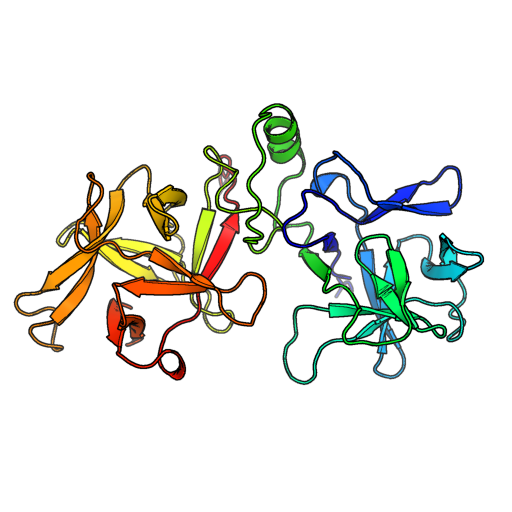TYR A 1 80 ? -10.788 -6.218 19.126 1.00 87.56 80 TYR A N 1
ATOM 630 C CA . TYR A 1 80 ? -9.369 -6.537 19.144 1.00 87.56 80 TYR A CA 1
ATOM 631 C C . TYR A 1 80 ? -8.858 -6.882 17.755 1.00 87.56 80 TYR A C 1
ATOM 633 O O . TYR A 1 80 ? -9.601 -7.323 16.874 1.00 87.56 80 TYR A O 1
ATOM 641 N N . LEU A 1 81 ? -7.559 -6.677 17.582 1.00 81.56 81 LEU A N 1
ATOM 642 C CA . LEU A 1 81 ? -6.840 -6.960 16.358 1.00 81.56 81 LEU A CA 1
ATOM 643 C C . LEU A 1 81 ? -6.513 -8.448 16.288 1.00 81.56 81 LEU A C 1
ATOM 645 O O . LEU A 1 81 ? -5.974 -9.046 17.226 1.00 81.56 81 LEU A O 1
ATOM 649 N N . LYS A 1 82 ? -6.822 -9.054 15.144 1.00 77.06 82 LYS A N 1
ATOM 650 C CA . LYS A 1 82 ? -6.389 -10.402 14.801 1.00 77.06 82 LYS A CA 1
ATOM 651 C C . LYS A 1 82 ? -5.531 -10.344 13.543 1.00 77.06 82 LYS A C 1
ATOM 653 O O . LYS A 1 82 ? -6.061 -10.144 12.454 1.00 77.06 82 LYS A O 1
ATOM 658 N N . SER A 1 83 ? -4.223 -10.543 13.687 1.00 63.94 83 SER A N 1
ATOM 659 C CA . SER A 1 83 ? -3.334 -10.761 12.544 1.00 63.94 83 SER A CA 1
ATOM 660 C C . SER A 1 83 ? -3.475 -12.187 12.014 1.00 63.94 83 SER A C 1
ATOM 662 O O . SER A 1 83 ? -3.847 -13.127 12.739 1.00 63.94 83 SER A O 1
ATOM 664 N N . LYS A 1 84 ? -3.177 -12.354 10.725 1.00 51.16 84 LYS A N 1
ATOM 665 C CA . LYS A 1 84 ? -2.823 -13.662 10.174 1.00 51.16 84 LYS A CA 1
ATOM 666 C C . LYS A 1 84 ? -1.492 -14.061 10.829 1.00 51.16 84 LYS A C 1
ATOM 668 O O . LYS A 1 84 ? -0.642 -13.204 11.046 1.00 51.16 84 LYS A O 1
ATOM 673 N N . LYS A 1 85 ? -1.361 -15.322 11.253 1.00 44.00 85 LYS A N 1
ATOM 674 C CA . LYS A 1 85 ? -0.144 -15.796 11.931 1.00 44.00 85 LYS A CA 1
ATOM 675 C C . LYS A 1 85 ? 1.084 -15.438 11.084 1.00 44.00 85 LYS A C 1
ATOM 677 O O . LYS A 1 85 ? 1.061 -15.695 9.886 1.00 44.00 85 LYS A O 1
ATOM 682 N N . ASP A 1 86 ? 2.088 -14.874 11.749 1.00 38.34 86 ASP A N 1
ATOM 683 C CA . ASP A 1 86 ? 3.451 -14.621 11.262 1.00 38.34 86 ASP A CA 1
ATOM 684 C C . ASP A 1 86 ? 3.681 -13.376 10.381 1.00 38.34 86 ASP A C 1
ATOM 686 O O . ASP A 1 86 ? 4.801 -13.166 9.933 1.00 38.34 86 ASP A O 1
ATOM 690 N N . THR A 1 87 ? 2.691 -12.490 10.214 1.00 38.28 87 THR A N 1
ATOM 691 C CA . THR A 1 87 ? 2.889 -11.173 9.571 1.00 38.28 87 THR A CA 1
ATOM 692 C C . THR A 1 87 ? 2.238 -10.066 10.393 1.00 38.28 87 THR A C 1
ATOM 694 O O . THR A 1 87 ? 1.049 -10.157 10.719 1.00 38.28 87 THR A O 1
ATOM 697 N N . ASP A 1 88 ? 2.982 -9.003 10.707 1.00 43.06 88 ASP A N 1
ATOM 698 C CA . ASP A 1 88 ? 2.474 -7.889 11.517 1.00 43.06 88 ASP A CA 1
ATOM 699 C C . ASP A 1 88 ? 1.396 -7.050 10.817 1.00 43.06 88 ASP A C 1
ATOM 701 O O . ASP A 1 88 ? 0.753 -6.260 11.484 1.00 43.06 88 ASP A O 1
ATOM 705 N N . TYR A 1 89 ? 1.127 -7.224 9.519 1.00 51.56 89 TYR A N 1
ATOM 706 C CA . TYR A 1 89 ? 0.074 -6.509 8.781 1.00 51.56 89 TYR A CA 1
ATOM 707 C C . TYR A 1 89 ? -0.359 -7.328 7.555 1.00 51.56 89 TYR A C 1
ATOM 709 O O . TYR A 1 89 ? 0.501 -7.994 6.979 1.00 51.56 89 TYR A O 1
ATOM 717 N N . PRO A 1 90 ? -1.632 -7.290 7.100 1.00 61.22 90 PRO A N 1
ATOM 718 C CA . PRO A 1 90 ? -2.792 -6.531 7.599 1.00 61.22 90 PRO A CA 1
ATOM 719 C C . PRO A 1 90 ? -3.557 -7.211 8.758 1.00 61.22 90 PRO A C 1
ATOM 721 O O . PRO A 1 90 ? -3.412 -8.412 9.012 1.00 61.22 90 PRO A O 1
ATOM 724 N N . PHE A 1 91 ? -4.423 -6.451 9.444 1.00 68.06 91 PHE A N 1
ATOM 725 C CA . PHE A 1 91 ? -5.209 -6.939 10.587 1.00 68.06 91 PHE A CA 1
ATOM 726 C C . PHE A 1 91 ? -6.695 -7.073 10.278 1.00 68.06 91 PHE A C 1
ATOM 728 O O . PHE A 1 91 ? -7.273 -6.309 9.515 1.00 68.06 91 PHE A O 1
ATOM 735 N N . LYS A 1 92 ? -7.351 -8.004 10.968 1.00 80.00 92 LYS A N 1
ATOM 736 C CA . LYS A 1 92 ? -8.810 -8.110 11.004 1.00 80.00 92 LYS A CA 1
ATOM 737 C C . LYS A 1 92 ? -9.316 -7.607 12.342 1.00 80.00 92 LYS A C 1
ATOM 739 O O . LYS A 1 92 ? -8.794 -8.008 13.385 1.00 80.00 92 LYS A O 1
ATOM 744 N N . LEU A 1 93 ? -10.354 -6.780 12.321 1.00 86.56 93 LEU A N 1
ATOM 745 C CA . LEU A 1 93 ? -11.071 -6.441 13.543 1.00 86.56 93 LEU A CA 1
ATOM 746 C C . LEU A 1 93 ? -11.940 -7.625 13.951 1.00 86.56 93 LEU A C 1
ATOM 748 O O . LEU A 1 93 ? -12.619 -8.239 13.122 1.00 86.56 93 LEU A O 1
ATOM 752 N N . LYS A 1 94 ? -11.929 -7.939 15.242 1.00 87.88 94 LYS A N 1
ATOM 753 C CA . LYS A 1 94 ? -12.708 -9.028 15.816 1.00 87.88 94 LYS A CA 1
ATOM 754 C C . LYS A 1 94 ? -13.423 -8.572 17.081 1.00 87.88 94 LYS A C 1
ATOM 756 O O . LYS A 1 94 ? -12.860 -7.838 17.885 1.00 87.88 94 LYS A O 1
ATOM 761 N N . CYS A 1 95 ? -14.646 -9.050 17.270 1.00 89.06 95 CYS A N 1
ATOM 762 C CA . CYS A 1 95 ? -15.379 -8.988 18.534 1.00 89.06 95 CYS A CA 1
ATOM 763 C C . CYS A 1 95 ? -15.796 -10.413 18.952 1.00 89.06 95 CYS A C 1
ATOM 765 O O . CYS A 1 95 ? -15.373 -11.397 18.335 1.00 89.06 95 CYS A O 1
ATOM 767 N N . LYS A 1 96 ? -16.602 -10.572 20.011 1.00 86.94 96 LYS A N 1
ATOM 768 C CA . LYS A 1 96 ? -17.092 -11.913 20.392 1.00 86.94 96 LYS A CA 1
ATOM 769 C C . LYS A 1 96 ? -17.975 -12.539 19.304 1.00 86.94 96 LYS A C 1
ATOM 771 O O . LYS A 1 96 ? -17.969 -13.756 19.157 1.00 86.94 96 LYS A O 1
ATOM 776 N N . ASP A 1 97 ? -18.742 -11.704 18.597 1.00 86.06 97 ASP A N 1
ATOM 777 C CA . ASP A 1 97 ? -19.836 -12.138 17.724 1.00 86.06 97 ASP A CA 1
ATOM 778 C C . ASP A 1 97 ? -19.333 -12.487 16.314 1.00 86.06 97 ASP A C 1
ATOM 780 O O . ASP A 1 97 ? -20.061 -13.091 15.530 1.00 86.06 97 ASP A O 1
ATOM 784 N N . GLY A 1 98 ? -18.077 -12.153 15.999 1.00 90.56 98 GLY A N 1
ATOM 785 C CA . GLY A 1 98 ? -17.470 -12.429 14.704 1.00 90.56 98 GLY A CA 1
ATOM 786 C C . GLY A 1 98 ? -16.364 -11.443 14.350 1.00 90.56 98 GLY A C 1
ATOM 787 O O . GLY A 1 98 ? -15.669 -10.912 15.220 1.00 90.56 98 GLY A O 1
ATOM 788 N N . TYR A 1 99 ? -16.201 -11.220 13.054 1.00 90.06 99 TYR A N 1
ATOM 789 C CA . TYR A 1 99 ? -15.248 -10.286 12.462 1.00 90.06 99 TYR A CA 1
ATOM 790 C C . TYR A 1 99 ? -15.988 -9.133 11.787 1.00 90.06 99 TYR A C 1
ATOM 792 O O . TYR A 1 99 ? -17.192 -9.228 11.593 1.00 90.06 99 TYR A O 1
ATOM 800 N N . PHE A 1 100 ? -15.292 -8.055 11.436 1.00 89.06 100 PHE A N 1
ATOM 801 C CA . PHE A 1 100 ? -15.906 -6.927 10.729 1.00 89.06 100 PHE A CA 1
ATOM 802 C C . PHE A 1 100 ? -15.645 -7.002 9.224 1.00 89.06 100 PHE A C 1
ATOM 804 O O . PHE A 1 100 ? -14.528 -7.316 8.802 1.00 89.06 100 PHE A O 1
ATOM 811 N N . ASP A 1 101 ? -16.672 -6.708 8.428 1.00 86.56 101 ASP A N 1
ATOM 812 C CA . ASP A 1 101 ? -16.551 -6.434 6.996 1.00 86.56 101 ASP A CA 1
ATOM 813 C C . ASP A 1 101 ? -16.194 -4.954 6.731 1.00 86.56 101 ASP A C 1
ATOM 815 O O . ASP A 1 101 ? -15.956 -4.171 7.657 1.00 86.56 101 ASP A O 1
ATOM 819 N N . LYS A 1 102 ? -16.147 -4.565 5.451 1.00 80.81 102 LYS A N 1
ATOM 820 C CA . LYS A 1 102 ? -15.809 -3.199 5.023 1.00 80.81 102 LYS A CA 1
ATOM 821 C C . LYS A 1 102 ? -16.860 -2.144 5.382 1.00 80.81 102 LYS A C 1
ATOM 823 O O . LYS A 1 102 ? -16.564 -0.959 5.343 1.00 80.81 102 LYS A O 1
ATOM 828 N N . ASP A 1 103 ? -18.070 -2.561 5.746 1.00 86.50 103 ASP A N 1
ATOM 829 C CA . ASP A 1 103 ? -19.135 -1.676 6.219 1.00 86.50 103 ASP A CA 1
ATOM 830 C C . ASP A 1 103 ? -19.189 -1.636 7.759 1.00 86.50 103 ASP A C 1
ATOM 832 O O . ASP A 1 103 ? -20.139 -1.094 8.329 1.00 86.50 103 ASP A O 1
ATOM 836 N N . LEU A 1 104 ? -18.212 -2.247 8.443 1.00 88.38 104 LEU A N 1
ATOM 837 C CA . LEU A 1 104 ? -18.198 -2.456 9.894 1.00 88.38 104 LEU A CA 1
ATOM 838 C C . LEU A 1 104 ? -19.400 -3.273 10.407 1.00 88.38 104 LEU A C 1
ATOM 840 O O . LEU A 1 104 ? -19.797 -3.151 11.571 1.00 88.38 104 LEU A O 1
ATOM 844 N N . LYS A 1 105 ? -19.966 -4.151 9.572 1.00 90.75 105 LYS A N 1
ATOM 845 C CA . LYS A 1 105 ? -20.963 -5.143 9.996 1.00 90.75 105 LYS A CA 1
ATOM 846 C C . LYS A 1 105 ? -20.266 -6.427 10.424 1.00 90.75 105 LYS A C 1
ATOM 848 O O . LYS A 1 105 ? -19.215 -6.792 9.900 1.00 90.75 105 LYS A O 1
ATOM 853 N N . VAL A 1 106 ? -20.867 -7.126 11.386 1.00 91.69 106 VAL A N 1
ATOM 854 C CA . VAL A 1 106 ? -20.307 -8.381 11.893 1.00 91.69 106 VAL A CA 1
ATOM 855 C C . VAL A 1 106 ? -20.594 -9.526 10.922 1.00 91.69 106 VAL A C 1
ATOM 857 O O . VAL A 1 106 ? -21.752 -9.856 10.666 1.00 91.69 106 VAL A O 1
ATOM 860 N N . CYS A 1 107 ? -19.535 -10.159 10.427 1.00 90.69 107 CYS A N 1
ATOM 861 C CA . CYS A 1 107 ? -19.560 -11.396 9.658 1.00 90.69 107 CYS A CA 1
ATOM 862 C C . CYS A 1 107 ? -19.054 -12.575 10.502 1.00 90.69 107 CYS A C 1
ATOM 864 O O . CYS A 1 107 ? -18.300 -12.426 11.470 1.00 90.69 107 CYS A O 1
ATOM 866 N N . SER A 1 108 ? -19.510 -13.779 10.161 1.00 86.62 108 SER A N 1
ATOM 867 C CA . SER A 1 108 ? -19.280 -14.967 10.993 1.00 86.62 108 SER A CA 1
ATOM 868 C C . SER A 1 108 ? -17.893 -15.583 10.783 1.00 86.62 108 SER A C 1
ATOM 870 O O . SER A 1 108 ? -17.305 -16.140 11.715 1.00 86.62 108 SER A O 1
ATOM 872 N N . GLY A 1 109 ? -17.354 -15.469 9.566 1.00 81.75 109 GLY A N 1
ATOM 873 C CA . GLY A 1 109 ? -16.108 -16.099 9.155 1.00 81.75 109 GLY A CA 1
ATOM 874 C C . GLY A 1 109 ? -14.957 -15.110 9.020 1.00 81.75 109 GLY A C 1
ATOM 875 O O . GLY A 1 109 ? -15.107 -14.013 8.495 1.00 81.75 109 GLY A O 1
ATOM 876 N N . SER A 1 110 ? -13.756 -15.537 9.413 1.00 76.62 110 SER A N 1
ATOM 877 C CA . SER A 1 110 ? -12.547 -14.750 9.170 1.00 76.62 110 SER A CA 1
ATOM 878 C C . SER A 1 110 ? -12.258 -14.553 7.686 1.00 76.62 110 SER A C 1
ATOM 880 O O . SER A 1 110 ? -11.551 -13.621 7.354 1.00 76.62 110 SER A O 1
ATOM 882 N N . GLU A 1 111 ? -12.723 -15.425 6.793 1.00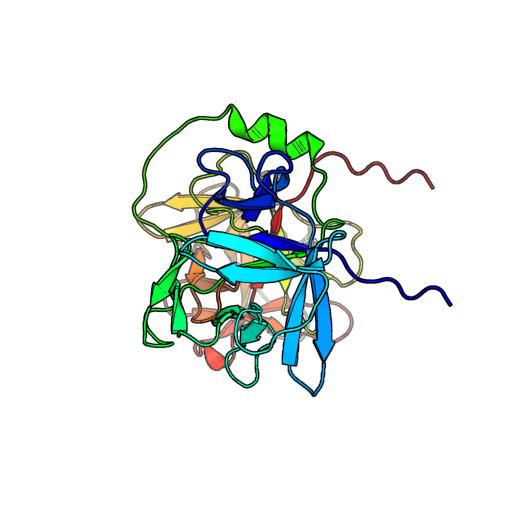 74.69 111 GLU A N 1
ATOM 883 C CA . GLU A 1 111 ? -12.493 -15.301 5.344 1.00 74.69 111 GLU A CA 1
ATOM 884 C C . GLU A 1 111 ? -13.299 -14.156 4.719 1.00 74.69 111 GLU A C 1
ATOM 886 O O . GLU A 1 111 ? -12.807 -13.498 3.812 1.00 74.69 111 GLU A O 1
ATOM 891 N N . GLU A 1 112 ? -14.479 -13.871 5.270 1.00 73.75 112 GLU A N 1
ATOM 892 C CA . GLU A 1 112 ? -15.372 -12.767 4.880 1.00 73.75 112 GLU A CA 1
ATOM 893 C C . GLU A 1 112 ? -14.959 -11.429 5.512 1.00 73.75 112 GLU A C 1
ATOM 895 O O . GLU A 1 112 ? -15.490 -10.374 5.174 1.00 73.75 112 GLU A O 1
ATOM 900 N N . ALA A 1 113 ? -14.044 -11.476 6.480 1.00 79.88 113 ALA A N 1
ATOM 901 C CA . ALA A 1 113 ? -13.606 -10.315 7.229 1.00 79.88 113 ALA A CA 1
ATOM 902 C C . ALA A 1 113 ? -12.711 -9.407 6.393 1.00 79.88 113 ALA A C 1
ATOM 904 O O . ALA A 1 113 ? -11.778 -9.873 5.725 1.00 79.88 113 ALA A O 1
ATOM 905 N N . TYR A 1 114 ? -12.936 -8.108 6.540 1.00 79.06 114 TYR A N 1
ATOM 906 C CA . TYR A 1 114 ? -12.137 -7.092 5.889 1.00 79.06 114 TYR A CA 1
ATOM 907 C C . TYR A 1 114 ? -10.758 -6.973 6.538 1.00 79.06 114 TYR A C 1
ATOM 909 O O . TYR A 1 114 ? -10.600 -7.119 7.755 1.00 79.06 114 TYR A O 1
ATOM 917 N N . ASN A 1 115 ? -9.750 -6.746 5.703 1.00 72.44 115 ASN A N 1
ATOM 918 C CA . ASN A 1 115 ? -8.390 -6.489 6.145 1.00 72.44 115 ASN A CA 1
ATOM 919 C C . ASN A 1 115 ? -8.222 -4.980 6.276 1.00 72.44 115 ASN A C 1
ATOM 921 O O . ASN A 1 115 ? -8.351 -4.265 5.292 1.00 72.44 115 ASN A O 1
ATOM 925 N N . PHE A 1 116 ? -7.935 -4.520 7.483 1.00 73.12 116 PHE A N 1
ATOM 926 C CA . PHE A 1 116 ? -7.669 -3.126 7.796 1.00 73.12 116 PHE A CA 1
ATOM 927 C C . PHE A 1 116 ? -6.165 -2.884 7.885 1.00 73.12 116 PHE A C 1
ATOM 929 O O . PHE A 1 116 ? -5.378 -3.801 8.162 1.00 73.12 116 PHE A O 1
ATOM 936 N N . GLN A 1 117 ? -5.786 -1.626 7.702 1.00 71.88 117 GLN A N 1
ATOM 937 C CA . GLN A 1 117 ? -4.416 -1.150 7.826 1.00 71.88 117 GLN A CA 1
ATOM 938 C C . GLN A 1 117 ? -4.318 -0.121 8.949 1.00 71.88 117 GLN A C 1
ATOM 940 O O . GLN A 1 117 ? -5.289 0.581 9.230 1.00 71.88 117 GLN A O 1
ATOM 945 N N . LEU A 1 118 ? -3.166 -0.068 9.617 1.00 66.44 118 LEU A N 1
ATOM 946 C CA . LEU A 1 118 ? -2.856 1.006 10.558 1.00 66.44 118 LEU A CA 1
ATOM 947 C C . LEU A 1 118 ? -1.884 1.960 9.869 1.00 66.44 118 LEU A C 1
ATOM 949 O O . LEU A 1 118 ? -0.975 1.499 9.181 1.00 66.44 118 LEU A O 1
ATOM 953 N N . LEU A 1 119 ? -2.095 3.255 10.062 1.00 67.38 119 LEU A N 1
ATOM 954 C CA . LEU A 1 119 ? -1.205 4.315 9.605 1.00 67.38 119 LEU A CA 1
ATOM 955 C C . LEU A 1 119 ? -0.798 5.156 10.811 1.00 67.38 119 LEU A C 1
ATOM 957 O O . LEU A 1 119 ? -1.673 5.730 11.458 1.00 67.38 119 LEU A O 1
ATOM 961 N N . TRP A 1 120 ? 0.493 5.222 11.127 1.00 59.38 120 TRP A N 1
ATOM 962 C CA . TRP A 1 120 ? 0.980 6.060 12.222 1.00 59.38 120 TRP A CA 1
ATOM 963 C C . TRP A 1 120 ? 0.771 7.543 11.910 1.00 59.38 120 TRP A C 1
ATOM 965 O O . TRP A 1 120 ? 0.900 7.981 10.767 1.00 59.38 120 TRP A O 1
ATOM 975 N N . SER A 1 121 ? 0.371 8.310 12.924 1.00 53.16 121 SER A N 1
ATOM 976 C CA . SER A 1 121 ? -0.065 9.701 12.747 1.00 53.16 121 SER A CA 1
ATOM 977 C C . SER A 1 121 ? 1.046 10.666 12.325 1.00 53.16 121 SER A C 1
ATOM 979 O O . SER A 1 121 ? 0.745 11.744 11.831 1.00 53.16 121 SER A O 1
ATOM 981 N N . ASP A 1 122 ? 2.304 10.299 12.548 1.00 47.81 122 ASP A N 1
ATOM 982 C CA . ASP A 1 122 ? 3.506 11.067 12.217 1.00 47.81 122 ASP A CA 1
ATOM 983 C C . ASP A 1 122 ? 3.992 10.858 10.776 1.00 47.81 122 ASP A C 1
ATOM 985 O O . ASP A 1 122 ? 4.793 11.651 10.289 1.00 47.81 122 ASP A O 1
ATOM 989 N N . LEU A 1 123 ? 3.485 9.837 10.079 1.00 40.84 123 LEU A N 1
ATOM 990 C CA . LEU A 1 123 ? 3.868 9.549 8.695 1.00 40.84 123 LEU A CA 1
ATOM 991 C C . LEU A 1 123 ? 3.178 10.455 7.668 1.00 40.84 123 LEU A C 1
ATOM 993 O O . LEU A 1 123 ? 3.607 10.480 6.519 1.00 40.84 123 LEU A O 1
ATOM 997 N N . VAL A 1 124 ? 2.114 11.184 8.040 1.00 43.41 124 VAL A N 1
ATOM 998 C CA . VAL A 1 124 ? 1.374 12.025 7.087 1.00 43.41 124 VAL A CA 1
ATOM 999 C C . VAL A 1 124 ? 0.890 13.332 7.714 1.00 43.41 124 VAL A C 1
ATOM 1001 O O . VAL A 1 124 ? 0.148 13.313 8.698 1.00 43.41 124 VAL A O 1
ATOM 1004 N N . ASN A 1 125 ? 1.255 14.466 7.108 1.00 42.22 125 ASN A N 1
ATOM 1005 C CA . ASN A 1 125 ? 0.770 15.785 7.514 1.00 42.22 125 ASN A CA 1
ATOM 1006 C C . ASN A 1 125 ? -0.728 15.938 7.156 1.00 42.22 125 ASN A C 1
ATOM 1008 O O . ASN A 1 125 ? -1.096 15.754 5.996 1.00 42.22 125 ASN A O 1
ATOM 1012 N N . PRO A 1 126 ? -1.622 16.232 8.120 1.00 40.28 126 PRO A N 1
ATOM 1013 C CA . PRO A 1 126 ? -3.055 16.356 7.857 1.00 40.28 126 PRO A CA 1
ATOM 1014 C C . PRO A 1 126 ? -3.446 17.484 6.893 1.00 40.28 126 PRO A C 1
ATOM 1016 O O . PRO A 1 126 ? -4.457 17.327 6.212 1.00 40.28 126 PRO A O 1
ATOM 1019 N N . GLU A 1 127 ? -2.687 18.584 6.855 1.00 42.50 127 GLU A N 1
ATOM 1020 C CA . GLU A 1 127 ? -3.023 19.798 6.090 1.00 42.50 127 GLU A CA 1
ATOM 1021 C C . GLU A 1 127 ? -2.903 19.573 4.574 1.00 42.50 127 GLU A C 1
ATOM 1023 O O . GLU A 1 127 ? -3.807 19.926 3.822 1.00 42.50 127 GLU A O 1
ATOM 1028 N N . ASP A 1 128 ? -1.867 18.862 4.133 1.00 38.53 128 ASP A N 1
ATOM 1029 C CA . ASP A 1 128 ? -1.606 18.611 2.708 1.00 38.53 128 ASP A CA 1
ATOM 1030 C C . ASP A 1 128 ? -2.615 17.664 2.062 1.00 38.53 128 ASP A C 1
ATOM 1032 O O . ASP A 1 128 ? -2.768 17.617 0.846 1.00 38.53 128 ASP A O 1
ATOM 1036 N N . LEU A 1 129 ? -3.339 16.909 2.884 1.00 41.56 129 LEU A N 1
ATOM 1037 C CA . LEU A 1 129 ? -4.341 15.953 2.442 1.00 41.56 129 LEU A CA 1
ATOM 1038 C C . LEU A 1 129 ? -5.731 16.571 2.239 1.00 41.56 129 LEU A C 1
ATOM 1040 O O . LEU A 1 129 ? -6.545 16.003 1.509 1.00 41.56 129 LEU A O 1
ATOM 1044 N N . GLU A 1 130 ? -6.012 17.718 2.866 1.00 39.41 130 GLU A N 1
ATOM 1045 C CA . GLU A 1 130 ? -7.259 18.467 2.648 1.00 39.41 130 GLU A CA 1
ATOM 1046 C C . GLU A 1 130 ? -7.316 19.071 1.231 1.00 39.41 130 GLU A C 1
ATOM 1048 O O . GLU A 1 130 ? -8.399 19.210 0.658 1.00 39.41 130 GLU A O 1
ATOM 1053 N N . ASP A 1 131 ? -6.158 19.338 0.619 1.00 38.50 131 ASP A N 1
ATOM 1054 C CA . ASP A 1 131 ? -6.058 19.855 -0.750 1.00 38.50 131 ASP A CA 1
ATOM 1055 C C . ASP A 1 131 ? -6.350 18.787 -1.824 1.00 38.50 131 ASP A C 1
ATOM 1057 O O . ASP A 1 131 ? -6.899 19.107 -2.886 1.00 38.50 131 ASP A O 1
ATOM 1061 N N . PHE A 1 132 ? -6.079 17.505 -1.542 1.00 36.75 132 PHE A N 1
ATOM 1062 C CA . PHE A 1 132 ? -6.350 16.394 -2.470 1.00 36.75 132 PHE A CA 1
ATOM 1063 C C . PHE A 1 132 ? -7.849 16.110 -2.661 1.00 36.75 132 PHE A C 1
ATOM 1065 O O . PHE A 1 132 ? -8.257 15.711 -3.758 1.00 36.75 132 PHE A O 1
ATOM 1072 N N . ASP A 1 133 ? -8.676 16.371 -1.641 1.00 36.84 133 ASP A N 1
ATOM 1073 C CA . ASP A 1 133 ? -10.128 16.100 -1.619 1.00 36.84 133 ASP A CA 1
ATOM 1074 C C . ASP A 1 133 ? -10.900 16.896 -2.699 1.00 36.84 133 ASP A C 1
ATOM 1076 O O . ASP A 1 133 ? -11.998 16.531 -3.123 1.00 36.84 133 ASP A O 1
ATOM 1080 N N . ASN A 1 134 ? -10.294 17.968 -3.223 1.00 37.84 134 ASN A N 1
ATOM 1081 C CA . ASN A 1 134 ? -10.878 18.805 -4.272 1.00 37.84 134 ASN A CA 1
ATOM 1082 C C . ASN A 1 134 ? -10.582 18.324 -5.707 1.00 37.84 134 ASN A C 1
ATOM 1084 O O . ASN A 1 134 ? -11.157 18.868 -6.656 1.00 37.84 134 ASN A O 1
ATOM 1088 N N . SER A 1 135 ? -9.721 17.316 -5.901 1.00 35.28 135 SER A N 1
ATOM 1089 C CA . SER A 1 135 ? -9.409 16.760 -7.226 1.00 35.28 135 SER A CA 1
ATOM 1090 C C . SER A 1 135 ? -10.296 15.551 -7.542 1.00 35.28 135 SER A C 1
ATOM 1092 O O . SER A 1 135 ? -9.910 14.389 -7.481 1.00 35.28 135 SER A O 1
ATOM 1094 N N . SER A 1 136 ? -11.554 15.832 -7.868 1.00 39.53 136 SER A N 1
ATOM 1095 C CA . SER A 1 136 ? -12.479 14.824 -8.377 1.00 39.53 136 SER A CA 1
ATOM 1096 C C . SER A 1 136 ? -12.008 14.302 -9.739 1.00 39.53 136 SER A C 1
ATOM 1098 O O . SER A 1 136 ? -12.023 15.089 -10.681 1.00 39.53 136 SER A O 1
ATOM 1100 N N . ASP A 1 137 ? -11.685 13.009 -9.883 1.00 33.25 137 ASP A N 1
ATOM 1101 C CA . ASP A 1 137 ? -12.174 12.229 -11.032 1.00 33.25 137 ASP A CA 1
ATOM 1102 C C . ASP A 1 137 ? -11.955 10.695 -10.978 1.00 33.25 137 ASP A C 1
ATOM 1104 O O . ASP A 1 137 ? -10.858 10.161 -10.883 1.00 33.25 137 ASP A O 1
ATOM 1108 N N . THR A 1 138 ? -13.079 10.011 -11.218 1.00 30.97 138 THR A N 1
ATOM 1109 C CA . THR A 1 138 ? -13.283 8.752 -11.964 1.00 30.97 138 THR A CA 1
ATOM 1110 C C . THR A 1 138 ? -12.869 7.370 -11.426 1.00 30.97 138 THR A C 1
ATOM 1112 O O . THR A 1 138 ? -11.723 6.940 -11.445 1.00 30.97 138 THR A O 1
ATOM 1115 N N . ASN A 1 139 ? -13.928 6.599 -11.131 1.00 29.81 139 ASN A N 1
ATOM 1116 C CA . ASN A 1 139 ? -14.150 5.180 -11.449 1.00 29.81 139 ASN A CA 1
ATOM 1117 C C . ASN A 1 139 ? -13.012 4.450 -12.191 1.00 29.81 139 ASN A C 1
ATOM 1119 O O . ASN A 1 139 ? -12.888 4.554 -13.412 1.00 29.81 139 ASN A O 1
ATOM 1123 N N . SER A 1 140 ? -12.337 3.544 -11.487 1.00 26.09 140 SER A N 1
ATOM 1124 C CA . SER A 1 140 ? -11.796 2.327 -12.091 1.00 26.09 140 SER A CA 1
ATOM 1125 C C . SER A 1 140 ? -11.931 1.165 -11.101 1.00 26.09 140 SER A C 1
ATOM 1127 O O . SER A 1 140 ? -11.613 1.306 -9.922 1.00 26.09 140 SER A O 1
ATOM 1129 N N . ASP A 1 141 ? -12.459 0.029 -11.572 1.00 28.44 141 ASP A N 1
ATOM 1130 C CA . ASP A 1 141 ? -12.718 -1.212 -10.814 1.00 28.44 141 ASP A CA 1
ATOM 1131 C C . ASP A 1 141 ? -11.417 -1.954 -10.446 1.00 28.44 141 ASP A C 1
ATOM 1133 O O . ASP A 1 141 ? -11.235 -3.143 -10.720 1.00 28.44 141 ASP A O 1
ATOM 1137 N N . ILE A 1 142 ? -10.449 -1.236 -9.884 1.00 27.38 142 ILE A N 1
ATOM 1138 C CA . ILE A 1 142 ? -9.094 -1.731 -9.721 1.00 27.38 142 ILE A CA 1
ATOM 1139 C C . ILE A 1 142 ? -8.530 -1.303 -8.351 1.00 27.38 142 ILE A C 1
ATOM 1141 O O . ILE A 1 142 ? -7.975 -0.221 -8.196 1.00 27.38 142 ILE A O 1
ATOM 1145 N N . GLU A 1 143 ? -8.644 -2.191 -7.357 1.00 31.67 143 GLU A N 1
ATOM 1146 C CA . GLU A 1 143 ? -8.164 -2.005 -5.972 1.00 31.67 143 GLU A CA 1
ATOM 1147 C C . GLU A 1 143 ? -6.626 -2.151 -5.873 1.00 31.67 143 GLU A C 1
ATOM 1149 O O . GLU A 1 143 ? -6.110 -3.257 -5.689 1.00 31.67 143 GLU A O 1
ATOM 1154 N N . TYR A 1 144 ? -5.862 -1.071 -6.044 1.00 35.91 144 TYR A N 1
ATOM 1155 C CA . TYR A 1 144 ? -4.432 -0.986 -5.688 1.00 35.91 144 TYR A CA 1
ATOM 1156 C C . TYR A 1 144 ? -4.286 -0.109 -4.432 1.00 35.91 144 TYR A C 1
ATOM 1158 O O . TYR A 1 144 ? -5.134 0.744 -4.211 1.00 35.91 144 TYR A O 1
ATOM 1166 N N . ILE A 1 145 ? -3.293 -0.351 -3.567 1.00 38.84 145 ILE A N 1
ATOM 1167 C CA . ILE A 1 145 ? -3.203 0.268 -2.226 1.00 38.84 145 ILE A CA 1
ATOM 1168 C C . ILE A 1 145 ? -1.754 0.659 -1.895 1.00 38.84 145 ILE A C 1
ATOM 1170 O O . ILE A 1 145 ? -0.904 -0.224 -1.805 1.00 38.84 145 ILE A O 1
ATOM 1174 N N . SER A 1 146 ? -1.441 1.941 -1.708 1.00 50.03 146 SER A N 1
ATOM 1175 C CA . SER A 1 146 ? -0.194 2.372 -1.053 1.00 50.03 146 SER A CA 1
ATOM 1176 C C . SER A 1 146 ? -0.213 2.003 0.438 1.00 50.03 146 SER A C 1
ATOM 1178 O O . SER A 1 146 ? -1.239 1.565 0.965 1.00 50.03 146 SER A O 1
ATOM 1180 N N . THR A 1 147 ? 0.886 2.212 1.164 1.00 50.09 147 THR A N 1
ATOM 1181 C CA . THR A 1 147 ? 0.908 2.053 2.633 1.00 50.09 147 THR A CA 1
ATOM 1182 C C . THR A 1 147 ? -0.066 2.974 3.383 1.00 50.09 147 THR A C 1
ATOM 1184 O O . THR A 1 147 ? -0.258 2.811 4.586 1.00 50.09 147 THR A O 1
ATOM 1187 N N . ASP A 1 148 ? -0.741 3.874 2.672 1.00 50.91 148 ASP A N 1
ATOM 1188 C CA . ASP A 1 148 ? -1.606 4.911 3.230 1.00 50.91 148 ASP A CA 1
ATOM 1189 C C . ASP A 1 148 ? -3.066 4.733 2.783 1.00 50.91 148 ASP A C 1
ATOM 1191 O O . ASP A 1 148 ? -3.885 5.639 2.893 1.00 50.91 148 ASP A O 1
ATOM 1195 N N . GLY A 1 149 ? -3.423 3.560 2.245 1.00 52.94 149 GLY A N 1
ATOM 1196 C CA . GLY A 1 149 ? -4.791 3.282 1.794 1.00 52.94 149 GLY A CA 1
ATOM 1197 C C . GLY A 1 149 ? -5.161 3.935 0.457 1.00 52.94 149 GLY A C 1
ATOM 1198 O O . GLY A 1 149 ? -6.308 3.810 0.031 1.00 52.94 149 GLY A O 1
ATOM 1199 N N . LEU A 1 150 ? -4.212 4.576 -0.233 1.00 55.84 150 LEU A N 1
ATOM 1200 C CA . LEU A 1 150 ? -4.443 5.266 -1.504 1.00 55.84 150 LEU A CA 1
ATOM 1201 C C . LEU A 1 150 ? -4.395 4.318 -2.697 1.00 55.84 150 LEU A C 1
ATOM 1203 O O . LEU A 1 150 ? -3.510 3.468 -2.799 1.00 55.84 150 LEU A O 1
ATOM 1207 N N . ASN A 1 151 ? -5.287 4.524 -3.665 1.00 62.19 151 ASN A N 1
ATOM 1208 C CA . ASN A 1 151 ? -5.161 3.866 -4.957 1.00 62.19 151 ASN A CA 1
ATOM 1209 C C . ASN A 1 151 ? -4.066 4.529 -5.793 1.00 62.19 151 ASN A C 1
ATOM 1211 O O . ASN A 1 151 ? -4.202 5.669 -6.224 1.00 62.19 151 ASN A O 1
ATOM 1215 N N . LEU A 1 152 ? -2.982 3.789 -6.042 1.00 68.38 152 LEU A N 1
ATOM 1216 C CA . LEU A 1 152 ? -1.825 4.277 -6.796 1.00 68.38 152 LEU A CA 1
ATOM 1217 C C . LEU A 1 152 ? -2.218 4.841 -8.171 1.00 68.38 152 LEU A C 1
ATOM 1219 O O . LEU A 1 152 ? -1.634 5.813 -8.626 1.00 68.38 152 LEU A O 1
ATOM 1223 N N . THR A 1 153 ? -3.220 4.251 -8.829 1.00 63.28 153 THR A N 1
ATOM 1224 C CA . THR A 1 153 ? -3.572 4.572 -10.225 1.00 63.28 153 THR A CA 1
ATOM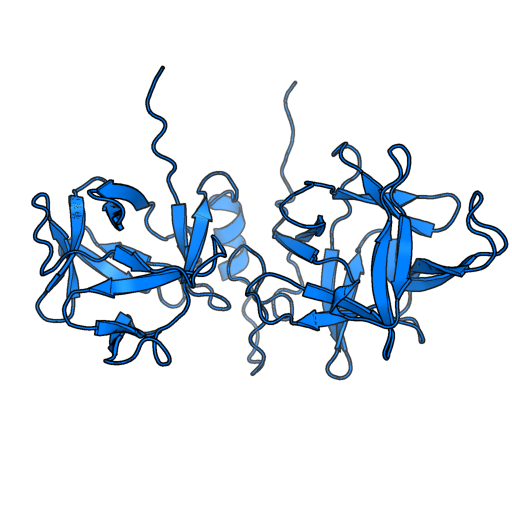 1225 C C . THR A 1 153 ? -4.638 5.645 -10.405 1.00 63.28 153 THR A C 1
ATOM 1227 O O . THR A 1 153 ? -4.840 6.082 -11.533 1.00 63.28 153 THR A O 1
ATOM 1230 N N . SER A 1 154 ? -5.326 6.061 -9.339 1.00 60.09 154 SER A N 1
ATOM 1231 C CA . SER A 1 154 ? -6.357 7.109 -9.406 1.00 60.09 154 SER A CA 1
ATOM 1232 C C . SER A 1 154 ? -5.858 8.478 -8.938 1.00 60.09 154 SER A C 1
ATOM 1234 O O . SER A 1 154 ? -6.633 9.425 -8.914 1.00 60.09 154 SER A O 1
ATOM 1236 N N . ASN A 1 155 ? -4.591 8.578 -8.533 1.00 58.88 155 ASN A N 1
ATOM 1237 C CA . ASN A 1 155 ? -4.008 9.769 -7.921 1.00 58.88 155 ASN A CA 1
ATOM 1238 C C . ASN A 1 155 ? -2.886 10.324 -8.808 1.00 58.88 155 ASN A C 1
ATOM 1240 O O . ASN A 1 155 ? -1.705 10.164 -8.511 1.00 58.88 155 ASN A O 1
ATOM 1244 N N . GLU A 1 156 ? -3.256 10.952 -9.929 1.00 59.34 156 GLU A N 1
ATOM 1245 C CA . GLU A 1 156 ? -2.300 11.389 -10.964 1.00 59.34 156 GLU A CA 1
ATOM 1246 C C . GLU A 1 156 ? -1.305 12.465 -10.492 1.00 59.34 156 GLU A C 1
ATOM 1248 O O . GLU A 1 156 ? -0.239 12.602 -11.088 1.00 59.34 156 GLU A O 1
ATOM 1253 N N . ASN A 1 157 ? -1.626 13.201 -9.422 1.00 64.12 157 ASN A N 1
ATOM 1254 C CA . ASN A 1 157 ? -0.786 14.280 -8.888 1.00 64.12 157 ASN A CA 1
ATOM 1255 C C . ASN A 1 157 ? -0.007 13.888 -7.625 1.00 64.12 157 ASN A C 1
ATOM 1257 O O . ASN A 1 157 ? 0.865 14.637 -7.199 1.00 64.12 157 ASN A O 1
ATOM 1261 N N . SER A 1 158 ? -0.301 12.738 -7.018 1.00 70.19 158 SER A N 1
ATOM 1262 C CA . SER A 1 158 ? 0.365 12.319 -5.785 1.00 70.19 158 SER A CA 1
ATOM 1263 C C . SER A 1 158 ? 1.753 11.768 -6.080 1.00 70.19 158 SER A C 1
ATOM 1265 O O . SER A 1 158 ? 1.928 10.953 -6.989 1.00 70.19 158 SER A O 1
ATOM 1267 N N . LEU A 1 159 ? 2.729 12.193 -5.284 1.00 75.00 159 LEU A N 1
ATOM 1268 C CA . LEU A 1 159 ? 4.089 11.681 -5.333 1.00 75.00 159 LEU A CA 1
ATOM 1269 C C . LEU A 1 159 ? 4.299 10.657 -4.231 1.00 75.00 159 LEU A C 1
ATOM 1271 O O . LEU A 1 159 ? 3.799 10.811 -3.125 1.00 75.00 159 LEU A O 1
ATOM 1275 N N . PHE A 1 160 ? 5.042 9.608 -4.544 1.00 78.31 160 PHE A N 1
ATOM 1276 C CA . PHE A 1 160 ? 5.336 8.514 -3.636 1.00 78.31 160 PHE A CA 1
ATOM 1277 C C . PHE A 1 160 ? 6.826 8.224 -3.632 1.00 78.31 160 PHE A C 1
ATOM 1279 O O . PHE A 1 160 ? 7.473 8.335 -4.670 1.00 78.31 160 PHE A O 1
ATOM 1286 N N . THR A 1 161 ? 7.358 7.781 -2.505 1.00 76.62 161 THR A N 1
ATOM 1287 C CA . THR A 1 161 ? 8.690 7.189 -2.431 1.00 76.62 161 THR A CA 1
ATOM 1288 C C . THR A 1 161 ? 8.589 5.689 -2.393 1.00 76.62 161 THR A C 1
ATOM 1290 O O . THR A 1 161 ? 7.560 5.108 -2.031 1.00 76.62 161 THR A O 1
ATOM 1293 N N . LEU A 1 162 ? 9.656 5.059 -2.861 1.00 81.12 162 LEU A N 1
ATOM 1294 C CA . LEU A 1 162 ? 9.756 3.621 -2.978 1.00 81.12 162 LEU A CA 1
ATOM 1295 C C . LEU A 1 162 ? 10.652 3.093 -1.867 1.00 81.12 162 LEU A C 1
ATOM 1297 O O . LEU A 1 162 ? 11.844 3.384 -1.839 1.00 81.12 162 LEU A O 1
ATOM 1301 N N . ILE A 1 163 ? 10.077 2.264 -1.001 1.00 73.62 163 ILE A N 1
ATOM 1302 C CA . ILE A 1 163 ? 10.790 1.592 0.080 1.00 73.62 163 ILE A CA 1
ATOM 1303 C C . ILE A 1 163 ? 11.001 0.131 -0.307 1.00 73.62 163 ILE A C 1
ATOM 1305 O O . ILE A 1 163 ? 10.053 -0.594 -0.630 1.00 73.62 163 ILE A O 1
ATOM 1309 N N . LEU A 1 164 ? 12.25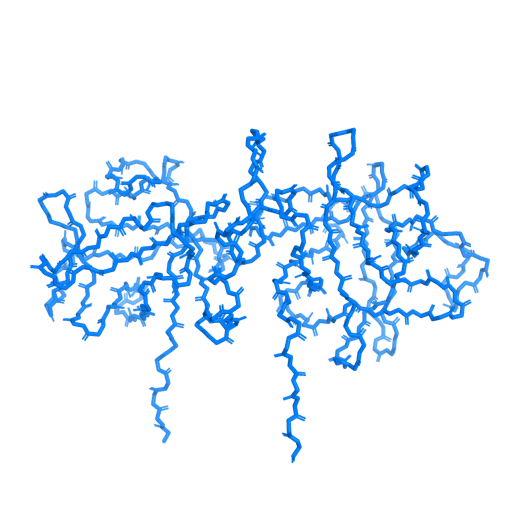4 -0.311 -0.260 1.00 71.50 164 LEU A N 1
ATOM 1310 C CA . LEU A 1 164 ? 12.619 -1.723 -0.330 1.00 71.50 164 LEU A CA 1
ATOM 1311 C C . LEU A 1 164 ? 12.324 -2.387 1.023 1.00 71.50 164 LEU A C 1
ATOM 1313 O O . LEU A 1 164 ? 12.688 -1.812 2.029 1.00 71.50 164 LEU A O 1
ATOM 1317 N N . ASN A 1 165 ? 11.660 -3.553 1.036 1.00 60.75 165 ASN A N 1
ATOM 1318 C CA . ASN A 1 165 ? 11.438 -4.480 2.168 1.00 60.75 165 ASN A CA 1
ATOM 1319 C C . ASN A 1 165 ? 11.621 -3.924 3.608 1.00 60.75 165 ASN A C 1
ATOM 1321 O O . ASN A 1 165 ? 12.717 -3.565 4.012 1.00 60.75 165 ASN A O 1
ATOM 1325 N N . ARG A 1 166 ? 10.589 -4.042 4.458 1.00 49.03 166 ARG A N 1
ATOM 1326 C CA . ARG A 1 166 ? 10.524 -3.569 5.865 1.00 49.03 166 ARG A CA 1
ATOM 1327 C C . ARG A 1 166 ? 11.725 -3.874 6.772 1.00 49.03 166 ARG A C 1
ATOM 1329 O O . ARG A 1 166 ? 11.863 -3.227 7.805 1.00 49.03 166 ARG A O 1
ATOM 1336 N N . GLU A 1 167 ? 12.541 -4.871 6.445 1.00 42.03 167 GLU A N 1
ATOM 1337 C CA . GLU A 1 167 ? 13.749 -5.212 7.204 1.00 42.03 167 GLU A CA 1
ATOM 1338 C C . GLU A 1 167 ? 14.929 -4.253 6.953 1.00 42.03 167 GLU A C 1
ATOM 1340 O O . GLU A 1 167 ? 15.806 -4.149 7.808 1.00 42.03 167 GLU A O 1
ATOM 1345 N N . LEU A 1 168 ? 14.946 -3.542 5.819 1.00 50.00 168 LEU A N 1
ATOM 1346 C CA . LEU A 1 168 ? 16.003 -2.616 5.414 1.00 50.00 168 LEU A CA 1
ATOM 1347 C C . LEU A 1 168 ? 15.368 -1.383 4.758 1.00 50.00 168 LEU A C 1
ATOM 1349 O O . LEU A 1 168 ? 15.058 -1.416 3.572 1.00 50.00 168 LEU A O 1
ATOM 1353 N N . ILE A 1 169 ? 15.157 -0.302 5.518 1.00 53.44 169 ILE A N 1
ATOM 1354 C CA . ILE A 1 169 ? 14.645 0.959 4.958 1.00 53.44 169 ILE A CA 1
ATOM 1355 C C . ILE A 1 169 ? 15.722 1.532 4.031 1.00 53.44 169 ILE A C 1
ATOM 1357 O O . ILE A 1 169 ? 16.648 2.205 4.474 1.00 53.44 169 ILE A O 1
ATOM 1361 N N . SER A 1 170 ? 15.616 1.218 2.744 1.00 62.09 170 SER A N 1
ATOM 1362 C CA . SER A 1 170 ? 16.432 1.812 1.693 1.00 62.09 170 SER A CA 1
ATOM 1363 C C . SER A 1 170 ? 15.536 2.549 0.710 1.00 62.09 170 SER A C 1
ATOM 1365 O O . SER A 1 170 ? 14.508 2.025 0.270 1.00 62.09 170 SER A O 1
ATOM 1367 N N . HIS A 1 171 ? 15.966 3.756 0.375 1.00 71.56 171 HIS A N 1
ATOM 1368 C CA . HIS A 1 171 ? 15.292 4.706 -0.490 1.00 71.56 171 HIS A CA 1
ATOM 1369 C C . HIS A 1 171 ? 15.795 4.553 -1.920 1.00 71.56 171 HIS A C 1
ATOM 1371 O O . HIS A 1 171 ? 16.977 4.276 -2.144 1.00 71.56 171 HIS A O 1
ATOM 1377 N N . ALA A 1 172 ? 14.893 4.705 -2.885 1.00 80.19 172 ALA A N 1
ATOM 1378 C CA . ALA A 1 172 ? 15.252 4.693 -4.293 1.00 80.19 172 ALA A CA 1
ATOM 1379 C C . ALA A 1 172 ? 16.091 5.931 -4.624 1.00 80.19 172 ALA A C 1
ATOM 1381 O O . ALA A 1 172 ? 15.679 7.047 -4.332 1.00 80.19 172 ALA A O 1
ATOM 1382 N N . ASN A 1 173 ? 17.234 5.728 -5.268 1.00 82.38 173 ASN A N 1
ATOM 1383 C CA . ASN A 1 173 ? 18.173 6.784 -5.621 1.00 82.38 173 ASN A CA 1
ATOM 1384 C C . ASN A 1 173 ? 18.548 6.694 -7.109 1.00 82.38 173 ASN A C 1
ATOM 1386 O O . ASN A 1 173 ? 18.457 5.624 -7.729 1.00 82.38 173 ASN A O 1
ATOM 1390 N N . PHE A 1 174 ? 18.911 7.836 -7.686 1.00 82.81 174 PHE A N 1
ATOM 1391 C CA . PHE A 1 174 ? 19.235 7.994 -9.093 1.00 82.81 174 PHE A CA 1
ATOM 1392 C C . PHE A 1 174 ? 20.743 8.035 -9.275 1.00 82.81 174 PHE A C 1
ATOM 1394 O O . PHE A 1 174 ? 21.429 8.849 -8.662 1.00 82.81 174 PHE A O 1
ATOM 1401 N N . PHE A 1 175 ? 21.266 7.183 -10.152 1.00 79.31 175 PHE A N 1
ATOM 1402 C CA . PHE A 1 175 ? 22.676 7.229 -10.510 1.00 79.31 175 PHE A CA 1
ATOM 1403 C C . PHE A 1 175 ? 22.855 7.837 -11.904 1.00 79.31 175 PHE A C 1
ATOM 1405 O O . PHE A 1 175 ? 22.590 7.183 -12.919 1.00 79.31 175 PHE A O 1
ATOM 1412 N N . ASP A 1 176 ? 23.301 9.099 -11.931 1.00 74.50 176 ASP A N 1
ATOM 1413 C CA . ASP A 1 176 ? 23.393 9.951 -13.128 1.00 74.50 176 ASP A CA 1
ATOM 1414 C C . ASP A 1 176 ? 24.174 9.312 -14.287 1.00 74.50 176 ASP A C 1
ATOM 1416 O O . ASP A 1 176 ? 23.748 9.409 -15.440 1.00 74.50 176 ASP A O 1
ATOM 1420 N N . ASP A 1 177 ? 25.307 8.662 -13.997 1.00 72.38 177 ASP A N 1
ATOM 1421 C CA . ASP A 1 177 ? 26.235 8.179 -15.030 1.00 72.38 177 ASP A CA 1
ATOM 1422 C C . ASP A 1 177 ? 25.600 7.110 -15.939 1.00 72.38 177 ASP A C 1
ATOM 1424 O O . ASP A 1 177 ? 25.882 7.074 -17.139 1.00 72.38 177 ASP A O 1
ATOM 1428 N N . ASP A 1 178 ? 24.694 6.293 -15.390 1.00 71.25 178 ASP A N 1
ATOM 1429 C CA . ASP A 1 178 ? 24.099 5.139 -16.078 1.00 71.25 178 ASP A CA 1
ATOM 1430 C C . ASP A 1 178 ? 22.570 5.188 -16.159 1.00 71.25 178 ASP A C 1
ATOM 1432 O O . ASP A 1 178 ? 21.942 4.240 -16.652 1.00 71.25 178 ASP A O 1
ATOM 1436 N N . ASN A 1 179 ? 21.966 6.288 -15.692 1.00 83.81 179 ASN A N 1
ATOM 1437 C CA . ASN A 1 179 ? 20.518 6.480 -15.641 1.00 83.81 179 ASN A CA 1
ATOM 1438 C C . ASN A 1 179 ? 19.816 5.282 -14.963 1.00 83.81 179 ASN A C 1
ATOM 1440 O O . ASN A 1 179 ? 18.789 4.775 -15.437 1.00 83.81 179 ASN A O 1
ATOM 1444 N N . SER A 1 180 ? 20.440 4.766 -13.899 1.00 86.38 180 SER A N 1
ATOM 1445 C CA . SER A 1 180 ? 20.089 3.509 -13.239 1.00 86.38 180 SER A CA 1
ATOM 1446 C C . SER A 1 180 ? 19.384 3.753 -11.903 1.00 86.38 180 SER A C 1
ATOM 1448 O O . SER A 1 180 ? 19.589 4.770 -11.238 1.00 86.38 180 SER A O 1
ATOM 1450 N N . LEU A 1 181 ? 18.503 2.822 -11.530 1.00 87.75 181 LEU A N 1
ATOM 1451 C CA . LEU A 1 181 ? 17.844 2.805 -10.228 1.00 87.75 181 LEU A CA 1
ATOM 1452 C C . LEU A 1 181 ? 18.731 2.072 -9.222 1.00 87.75 181 LEU A C 1
ATOM 1454 O O . LEU A 1 181 ? 18.992 0.872 -9.370 1.00 87.75 181 LEU A O 1
ATOM 1458 N N . MET A 1 182 ? 19.101 2.778 -8.162 1.00 85.38 182 MET A N 1
ATOM 1459 C CA . MET A 1 182 ? 19.838 2.237 -7.024 1.00 85.38 182 MET A CA 1
ATOM 1460 C C . MET A 1 182 ? 19.021 2.382 -5.740 1.00 85.38 182 MET A C 1
ATOM 1462 O O . MET A 1 182 ? 17.990 3.053 -5.724 1.00 85.38 182 MET A O 1
ATOM 1466 N N . PHE A 1 183 ? 19.465 1.734 -4.665 1.00 79.06 183 PHE A N 1
ATOM 1467 C CA . PHE A 1 183 ? 18.879 1.920 -3.337 1.00 79.06 183 PHE A CA 1
ATOM 1468 C C . PHE A 1 183 ? 19.952 2.361 -2.348 1.00 79.06 183 PHE A C 1
ATOM 1470 O O . PHE A 1 183 ? 21.065 1.859 -2.408 1.00 79.06 183 PHE A O 1
ATOM 1477 N N . SER A 1 184 ? 19.639 3.282 -1.442 1.00 70.25 184 SER A N 1
ATOM 1478 C CA . SER A 1 184 ? 20.563 3.747 -0.400 1.00 70.25 184 SER A CA 1
ATOM 1479 C C . SER A 1 184 ? 19.859 3.822 0.950 1.00 70.25 184 SER A C 1
ATOM 1481 O O . SER A 1 184 ? 18.667 4.112 1.015 1.00 70.25 184 SER A O 1
ATOM 1483 N N . GLU A 1 185 ? 20.585 3.563 2.037 1.00 63.25 185 GLU A N 1
ATOM 1484 C CA . GLU A 1 185 ? 20.109 3.856 3.399 1.00 63.25 185 GLU A CA 1
ATOM 1485 C C . GLU A 1 185 ? 20.185 5.361 3.715 1.00 63.25 185 GLU A C 1
ATOM 1487 O O . GLU A 1 185 ? 19.494 5.849 4.608 1.00 63.25 185 GLU A O 1
ATOM 1492 N N . GLU A 1 186 ? 21.011 6.115 2.982 1.00 58.47 186 GLU A N 1
ATOM 1493 C CA . GLU A 1 186 ? 21.112 7.566 3.123 1.00 58.47 186 GLU A CA 1
ATOM 1494 C C . GLU A 1 186 ? 20.009 8.255 2.305 1.00 58.47 186 GLU A C 1
ATOM 1496 O O . GLU A 1 186 ? 19.932 8.116 1.085 1.00 58.47 186 GLU A O 1
ATOM 1501 N N . ASN A 1 187 ? 19.158 9.019 2.994 1.00 52.09 187 ASN A N 1
ATOM 1502 C CA . ASN A 1 187 ? 17.977 9.696 2.445 1.00 52.09 187 ASN A CA 1
ATOM 1503 C C . ASN A 1 187 ? 18.303 10.997 1.673 1.00 52.09 187 ASN A C 1
ATOM 1505 O O . ASN A 1 187 ? 17.496 11.924 1.663 1.00 52.09 187 ASN A O 1
ATOM 1509 N N . SER A 1 188 ? 19.513 11.149 1.118 1.00 52.12 188 SER A N 1
ATOM 1510 C CA . SER A 1 188 ? 19.924 12.435 0.529 1.00 52.12 188 SER A CA 1
ATOM 1511 C C . SER A 1 188 ? 19.225 12.752 -0.792 1.00 52.12 188 SER A C 1
ATOM 1513 O O . SER A 1 188 ? 19.062 13.929 -1.093 1.00 52.12 188 SER A O 1
ATOM 1515 N N . ASP A 1 189 ? 18.770 11.732 -1.531 1.00 61.75 189 ASP A N 1
ATOM 1516 C CA . ASP A 1 189 ? 18.233 11.871 -2.893 1.00 61.75 189 ASP A CA 1
ATOM 1517 C C . ASP A 1 189 ? 17.102 10.852 -3.160 1.00 61.75 189 ASP A C 1
ATOM 1519 O O . ASP A 1 189 ? 17.174 10.029 -4.074 1.00 61.75 189 ASP A O 1
ATOM 1523 N N . ASP A 1 190 ? 16.068 10.854 -2.312 1.00 70.50 190 ASP A N 1
ATOM 1524 C CA . ASP A 1 190 ? 14.913 9.959 -2.470 1.00 70.50 190 ASP A CA 1
ATOM 1525 C C . ASP A 1 190 ? 14.081 10.346 -3.703 1.00 70.50 190 ASP A C 1
ATOM 1527 O O . ASP A 1 190 ? 13.498 11.435 -3.781 1.00 70.50 190 ASP A O 1
ATOM 1531 N N . ILE A 1 191 ? 14.025 9.450 -4.690 1.00 84.50 191 ILE A N 1
ATOM 1532 C CA . ILE A 1 191 ? 13.287 9.692 -5.928 1.00 84.50 191 ILE A CA 1
ATOM 1533 C C . ILE A 1 191 ? 11.784 9.652 -5.657 1.00 84.50 191 ILE A C 1
ATOM 1535 O O . ILE A 1 191 ? 11.236 8.698 -5.100 1.00 84.50 191 ILE A O 1
ATOM 1539 N N . LYS A 1 192 ? 11.085 10.657 -6.184 1.00 84.75 192 LYS A N 1
ATOM 1540 C CA . LYS A 1 192 ? 9.624 10.717 -6.183 1.00 84.75 192 LYS A CA 1
ATOM 1541 C C . LYS A 1 192 ? 9.031 10.030 -7.414 1.00 84.75 192 LYS A C 1
ATOM 1543 O O . LYS A 1 192 ? 9.492 10.218 -8.544 1.00 84.75 192 LYS A O 1
ATOM 1548 N N . PHE A 1 193 ? 7.954 9.284 -7.196 1.00 87.38 193 PHE A N 1
ATOM 1549 C CA . PHE A 1 193 ? 7.260 8.473 -8.192 1.00 87.38 193 PHE A CA 1
ATOM 1550 C C . PHE A 1 193 ? 5.766 8.777 -8.263 1.00 87.38 193 PHE A C 1
ATOM 1552 O O . PHE A 1 193 ? 5.119 9.104 -7.278 1.00 87.38 193 PHE A O 1
ATOM 1559 N N . GLN A 1 194 ? 5.208 8.569 -9.446 1.00 87.12 194 GLN A N 1
ATOM 1560 C CA . GLN A 1 194 ? 3.790 8.513 -9.762 1.00 87.12 194 GLN A CA 1
ATOM 1561 C C . GLN A 1 194 ? 3.494 7.194 -10.476 1.00 87.12 194 GLN A C 1
ATOM 1563 O O . GLN A 1 194 ? 4.391 6.524 -11.004 1.00 87.12 194 GLN A O 1
ATOM 1568 N N . PHE A 1 195 ? 2.213 6.851 -10.566 1.00 86.31 195 PHE A N 1
ATOM 1569 C CA . PHE A 1 195 ? 1.774 5.618 -11.207 1.00 86.31 195 PHE A CA 1
ATOM 1570 C C . PHE A 1 195 ? 0.773 5.906 -12.307 1.00 86.31 195 PHE A C 1
ATOM 1572 O O . PHE A 1 195 ? -0.169 6.675 -12.137 1.00 86.31 195 PHE A O 1
ATOM 1579 N N . LYS A 1 196 ? 0.966 5.255 -13.452 1.00 84.88 196 LYS A N 1
ATOM 1580 C CA . LYS A 1 196 ? 0.091 5.409 -14.618 1.00 84.88 196 LYS A CA 1
ATOM 1581 C C . LYS A 1 196 ? -0.400 4.047 -15.069 1.00 84.88 196 LYS A C 1
ATOM 1583 O O . LYS A 1 196 ? 0.403 3.144 -15.308 1.00 84.88 196 LYS A O 1
ATOM 1588 N N . ASN A 1 197 ? -1.715 3.896 -15.212 1.00 82.31 197 ASN A N 1
ATOM 1589 C CA . ASN A 1 197 ? -2.291 2.696 -15.806 1.00 82.31 197 ASN A CA 1
ATOM 1590 C C . ASN A 1 197 ? -2.275 2.817 -17.335 1.00 82.31 197 ASN A C 1
ATOM 1592 O O . ASN A 1 197 ? -2.978 3.641 -17.918 1.00 82.31 197 ASN A O 1
ATOM 1596 N N . ILE A 1 198 ? -1.455 1.998 -17.991 1.00 84.00 198 ILE A N 1
ATOM 1597 C CA . ILE A 1 198 ? -1.291 1.995 -19.444 1.00 84.00 198 ILE A CA 1
ATOM 1598 C C . ILE A 1 198 ? -1.430 0.555 -19.926 1.00 84.00 198 ILE A C 1
ATOM 1600 O O . ILE A 1 198 ? -0.615 -0.303 -19.596 1.00 84.00 198 ILE A O 1
ATOM 1604 N N . LYS A 1 199 ? -2.454 0.289 -20.748 1.00 84.31 199 LYS A N 1
ATOM 1605 C CA . LYS A 1 199 ? -2.743 -1.054 -21.291 1.00 84.31 199 LYS A CA 1
ATOM 1606 C C . LYS A 1 199 ? -2.827 -2.126 -20.190 1.00 84.31 199 LYS A C 1
ATOM 1608 O O . LYS A 1 199 ? -2.187 -3.172 -20.298 1.00 84.31 199 LYS A O 1
ATOM 1613 N N . ASP A 1 200 ? -3.593 -1.835 -19.139 1.00 78.88 200 ASP A N 1
ATOM 1614 C CA . ASP A 1 200 ? -3.843 -2.721 -17.992 1.00 78.88 200 ASP A CA 1
ATOM 1615 C C . ASP A 1 200 ? -2.589 -3.086 -17.179 1.00 78.88 200 ASP A C 1
ATOM 1617 O O . ASP A 1 200 ? -2.561 -4.090 -16.464 1.00 78.88 200 ASP A O 1
ATOM 1621 N N . LYS A 1 201 ? -1.535 -2.270 -17.276 1.00 84.12 201 LYS A N 1
ATOM 1622 C CA . LYS A 1 201 ? -0.319 -2.382 -16.470 1.00 84.12 201 LYS A CA 1
ATOM 1623 C C . LYS A 1 201 ? -0.061 -1.082 -15.737 1.00 84.12 201 LYS A C 1
ATOM 1625 O O . LYS A 1 201 ? -0.264 -0.004 -16.291 1.00 84.12 201 LYS A O 1
ATOM 1630 N N . ILE A 1 202 ? 0.446 -1.184 -14.513 1.00 87.81 202 ILE A N 1
ATOM 1631 C CA . ILE A 1 202 ? 0.863 -0.011 -13.751 1.00 87.81 202 ILE A CA 1
ATOM 1632 C C . ILE A 1 202 ? 2.323 0.272 -14.042 1.00 87.81 202 ILE A C 1
ATOM 1634 O O . ILE A 1 202 ? 3.207 -0.479 -13.633 1.00 87.81 202 ILE A O 1
ATOM 1638 N N . HIS A 1 203 ? 2.561 1.372 -14.733 1.00 91.12 203 HIS A N 1
ATOM 1639 C CA . HIS A 1 203 ? 3.887 1.914 -14.941 1.00 91.12 203 HIS A CA 1
ATOM 1640 C C . HIS A 1 203 ? 4.278 2.784 -13.750 1.00 91.12 203 HIS A C 1
ATOM 1642 O O . HIS A 1 203 ? 3.466 3.584 -13.285 1.00 91.12 203 HIS A O 1
ATOM 1648 N N . VAL A 1 204 ? 5.520 2.633 -13.297 1.00 91.81 204 VAL A N 1
ATOM 1649 C CA . VAL A 1 204 ? 6.141 3.518 -12.308 1.00 91.81 204 VAL A CA 1
ATOM 1650 C C . VAL A 1 204 ? 6.882 4.614 -13.068 1.00 91.81 204 VAL A C 1
ATOM 1652 O O . VAL A 1 204 ? 7.633 4.316 -14.000 1.00 91.81 204 VAL A O 1
ATOM 1655 N N . TYR A 1 205 ? 6.620 5.869 -12.721 1.00 91.56 205 TYR A N 1
ATOM 1656 C CA . TYR A 1 205 ? 7.122 7.049 -13.420 1.00 91.56 205 TYR A CA 1
ATOM 1657 C C . TYR A 1 205 ? 7.657 8.062 -12.414 1.00 91.56 205 TYR A C 1
ATOM 1659 O O . TYR A 1 205 ? 6.911 8.505 -11.554 1.00 91.56 205 TYR A O 1
ATOM 1667 N N . SER A 1 206 ? 8.918 8.458 -12.533 1.00 91.50 206 SER A N 1
ATOM 1668 C CA . SER A 1 206 ? 9.443 9.632 -11.842 1.00 91.50 206 SER A CA 1
ATOM 1669 C C . SER A 1 206 ? 9.248 10.875 -12.718 1.00 91.50 206 SER A C 1
ATOM 1671 O O . SER A 1 206 ? 9.634 10.836 -13.889 1.00 91.50 206 SER A O 1
ATOM 1673 N N . PRO A 1 207 ? 8.686 11.981 -12.196 1.00 87.06 207 PRO A N 1
ATOM 1674 C CA . PRO A 1 207 ? 8.616 13.245 -12.929 1.00 87.06 207 PRO A CA 1
ATOM 1675 C C . PRO A 1 207 ? 9.979 13.766 -13.398 1.00 87.06 207 PRO A C 1
ATOM 1677 O O . PRO A 1 207 ? 10.061 14.358 -14.473 1.00 87.06 207 PRO A O 1
ATOM 1680 N N . GLU A 1 208 ? 11.030 13.521 -12.614 1.00 87.75 208 GLU A N 1
ATOM 1681 C CA . GLU A 1 208 ? 12.379 14.037 -12.866 1.00 87.75 208 GLU A CA 1
ATOM 1682 C C . GLU A 1 208 ? 13.193 13.130 -13.797 1.00 87.75 208 GLU A C 1
ATOM 1684 O O . GLU A 1 208 ? 13.929 13.632 -14.642 1.00 87.75 208 GLU A O 1
ATOM 1689 N N . HIS A 1 209 ? 13.017 11.807 -13.698 1.00 91.31 209 HIS A N 1
ATOM 1690 C CA . HIS A 1 209 ? 13.873 10.840 -14.405 1.00 91.31 209 HIS A CA 1
ATOM 1691 C C . HIS A 1 209 ? 13.146 10.008 -15.476 1.00 91.31 209 HIS A C 1
ATOM 1693 O O . HIS A 1 209 ? 13.775 9.474 -16.387 1.00 91.31 209 HIS A O 1
ATOM 1699 N N . GLY A 1 210 ? 11.816 9.899 -15.417 1.00 92.88 210 GLY A N 1
ATOM 1700 C CA . GLY A 1 210 ? 11.005 9.152 -16.382 1.00 92.88 210 GLY A CA 1
ATOM 1701 C C . GLY A 1 210 ? 10.484 7.798 -15.885 1.00 92.88 210 GLY A C 1
ATOM 1702 O O . GLY A 1 210 ? 10.429 7.507 -14.692 1.00 92.88 210 GLY A O 1
ATOM 1703 N N . TYR A 1 211 ? 10.025 6.960 -16.815 1.00 94.56 211 TYR A N 1
ATOM 1704 C CA . TYR A 1 211 ? 9.470 5.631 -16.555 1.00 94.56 211 TYR A CA 1
ATOM 1705 C C . TYR A 1 211 ? 10.552 4.612 -16.232 1.00 94.56 211 TYR A C 1
ATOM 1707 O O . TYR A 1 211 ? 11.580 4.573 -16.906 1.00 94.56 211 TYR A O 1
ATOM 1715 N N . PHE A 1 212 ? 10.268 3.689 -15.313 1.00 95.06 212 PHE A N 1
ATOM 1716 C CA . PHE A 1 212 ? 11.148 2.540 -15.138 1.00 95.06 212 PHE A CA 1
ATOM 1717 C C . PHE A 1 212 ? 11.210 1.667 -16.399 1.00 95.06 212 PHE A C 1
ATOM 1719 O O . PHE A 1 212 ? 10.194 1.282 -16.995 1.00 95.06 212 PHE A O 1
ATOM 1726 N N . CYS A 1 213 ? 12.429 1.300 -16.776 1.00 94.12 213 CYS A N 1
ATOM 1727 C CA . CYS A 1 213 ? 12.738 0.514 -17.957 1.00 94.12 213 CYS A CA 1
ATOM 1728 C C . CYS A 1 213 ? 13.848 -0.504 -17.681 1.00 94.12 213 CYS A C 1
ATOM 1730 O O . CYS A 1 213 ? 14.565 -0.417 -16.685 1.00 94.12 213 CYS A O 1
ATOM 1732 N N . VAL A 1 214 ? 13.973 -1.476 -18.582 1.00 92.12 214 VAL A N 1
ATOM 1733 C CA . VAL A 1 214 ? 15.125 -2.378 -18.622 1.00 92.12 214 VAL A CA 1
ATOM 1734 C C . VAL A 1 214 ? 16.247 -1.720 -19.418 1.00 92.12 214 VAL A C 1
ATOM 1736 O O . VAL A 1 214 ? 16.072 -1.439 -20.608 1.00 92.12 214 VAL A O 1
ATOM 1739 N N . LEU A 1 215 ? 17.396 -1.531 -18.778 1.00 87.12 215 LEU A N 1
ATOM 1740 C CA . LEU A 1 215 ? 18.644 -1.130 -19.418 1.00 87.12 215 LEU A CA 1
ATOM 1741 C C . LEU A 1 215 ? 19.576 -2.334 -19.559 1.00 87.12 215 LEU A C 1
ATOM 1743 O O . LEU A 1 215 ? 19.518 -3.277 -18.772 1.00 87.12 215 LEU A O 1
ATOM 1747 N N . LYS A 1 216 ? 20.422 -2.301 -20.593 1.00 81.25 216 LYS A N 1
ATOM 1748 C CA . LYS A 1 216 ? 21.427 -3.336 -20.851 1.00 81.25 216 LYS A CA 1
ATOM 1749 C C . LYS A 1 216 ? 22.784 -2.841 -20.389 1.00 81.25 216 LYS A C 1
ATOM 1751 O O . LYS A 1 216 ? 23.304 -1.895 -20.972 1.00 81.25 216 LYS A O 1
ATOM 1756 N N . GLY A 1 217 ? 23.357 -3.504 -19.394 1.00 67.50 217 GLY A N 1
ATOM 1757 C CA . GLY A 1 217 ? 24.705 -3.217 -18.923 1.00 67.50 217 GLY A CA 1
ATOM 1758 C C . GLY A 1 217 ? 25.739 -3.913 -19.785 1.00 67.50 217 GLY A C 1
ATOM 1759 O O . GLY A 1 217 ? 25.741 -5.142 -19.886 1.00 67.50 217 GLY A O 1
ATOM 1760 N N . GLU A 1 218 ? 26.637 -3.133 -20.380 1.00 57.88 218 GLU A N 1
ATOM 1761 C CA . GLU A 1 218 ? 27.933 -3.638 -20.823 1.00 57.88 218 GLU A CA 1
ATOM 1762 C C . GLU A 1 218 ? 28.884 -3.514 -19.622 1.00 57.88 218 GLU A C 1
ATOM 1764 O O . GLU A 1 218 ? 29.375 -2.435 -19.326 1.00 57.88 218 GLU A O 1
ATOM 1769 N N . ASP A 1 219 ? 29.073 -4.617 -18.891 1.00 52.12 219 ASP A N 1
ATOM 1770 C CA . ASP A 1 219 ? 30.000 -4.747 -17.755 1.00 52.12 219 ASP A CA 1
ATOM 1771 C C . ASP A 1 219 ? 29.764 -3.775 -16.578 1.00 52.12 219 ASP A C 1
ATOM 1773 O O . ASP A 1 219 ? 30.614 -2.951 -16.242 1.00 52.12 219 ASP A O 1
ATOM 1777 N N . TYR A 1 220 ? 28.635 -3.925 -15.875 1.00 51.66 220 TYR A N 1
ATOM 1778 C CA . TYR A 1 220 ? 28.456 -3.273 -14.572 1.00 51.66 220 TYR A CA 1
ATOM 1779 C C . TYR A 1 220 ? 29.346 -3.970 -13.524 1.00 51.66 220 TYR A C 1
ATOM 1781 O O . TYR A 1 220 ? 29.344 -5.203 -13.439 1.00 51.66 220 TYR A O 1
ATOM 1789 N N . TYR A 1 221 ? 30.123 -3.177 -12.772 1.00 50.91 221 TYR A N 1
ATOM 1790 C CA . TYR A 1 221 ? 30.959 -3.537 -11.611 1.00 50.91 221 TYR A CA 1
ATOM 1791 C C . TYR A 1 221 ? 30.899 -5.017 -11.178 1.00 50.91 221 TYR A C 1
ATOM 1793 O O . TYR A 1 221 ? 29.918 -5.433 -10.576 1.00 50.91 221 TYR A O 1
ATOM 1801 N N . ASP A 1 222 ? 31.944 -5.804 -11.480 1.00 47.34 222 ASP A N 1
ATOM 1802 C CA . ASP A 1 222 ? 32.196 -7.201 -11.040 1.00 47.34 222 ASP A CA 1
ATOM 1803 C C . ASP A 1 222 ? 31.056 -8.244 -11.204 1.00 47.34 222 ASP A C 1
ATOM 1805 O O . ASP A 1 222 ? 31.241 -9.424 -10.889 1.00 47.34 222 ASP A O 1
ATOM 1809 N N . HIS A 1 223 ? 29.901 -7.863 -11.757 1.00 46.53 223 HIS A N 1
ATOM 1810 C CA . HIS A 1 223 ? 28.728 -8.719 -11.955 1.00 46.53 223 HIS A CA 1
ATOM 1811 C C . HIS A 1 223 ? 28.528 -9.132 -13.422 1.00 46.53 223 HIS A C 1
ATOM 1813 O O . HIS A 1 223 ? 27.756 -10.052 -13.701 1.00 46.53 223 HIS A O 1
ATOM 1819 N N . GLY A 1 224 ? 29.298 -8.539 -14.341 1.00 50.16 224 GLY A N 1
ATOM 1820 C CA . GLY A 1 224 ? 29.305 -8.874 -15.765 1.00 50.16 224 GLY A CA 1
ATOM 1821 C C . GLY A 1 224 ? 28.145 -8.241 -16.543 1.00 50.16 224 GLY A C 1
ATOM 1822 O O . GLY A 1 224 ? 27.401 -7.422 -16.002 1.00 50.16 224 GLY A O 1
ATOM 1823 N N . PRO A 1 225 ? 27.985 -8.583 -17.833 1.00 60.47 225 PRO A N 1
ATOM 1824 C CA . PRO A 1 225 ? 26.898 -8.060 -18.650 1.00 60.47 225 PRO A CA 1
ATOM 1825 C C . PRO A 1 225 ? 25.549 -8.558 -18.120 1.00 60.47 225 PRO A C 1
ATOM 1827 O O . PRO A 1 225 ? 25.366 -9.759 -17.899 1.00 60.47 225 PRO A O 1
ATOM 1830 N N . GLY A 1 226 ? 24.595 -7.645 -17.945 1.00 72.12 226 GLY A N 1
ATOM 1831 C CA . GLY A 1 226 ? 23.302 -7.964 -17.347 1.00 72.12 226 GLY A CA 1
ATOM 1832 C C . GLY A 1 226 ? 22.261 -6.866 -17.529 1.00 72.12 226 GLY A C 1
ATOM 1833 O O . GLY A 1 226 ? 22.594 -5.702 -17.746 1.00 72.12 226 GLY A O 1
ATOM 1834 N N . ASP A 1 227 ? 20.992 -7.261 -17.457 1.00 85.75 227 ASP A N 1
ATOM 1835 C CA . ASP A 1 227 ? 19.857 -6.343 -17.497 1.00 85.75 227 ASP A CA 1
ATOM 1836 C C . ASP A 1 227 ? 19.615 -5.756 -16.093 1.00 85.75 227 ASP A C 1
ATOM 1838 O O . ASP A 1 227 ? 19.600 -6.495 -15.104 1.00 85.75 227 ASP A O 1
ATOM 1842 N N . TYR A 1 228 ? 19.395 -4.443 -16.009 1.00 86.81 228 TYR A N 1
ATOM 1843 C CA . TYR A 1 228 ? 19.118 -3.719 -14.761 1.00 86.81 228 TYR A CA 1
ATOM 1844 C C . TYR A 1 228 ? 17.967 -2.719 -14.930 1.00 86.81 228 TYR A C 1
ATOM 1846 O O . TYR A 1 228 ? 17.479 -2.484 -16.040 1.00 86.81 228 TYR A O 1
ATOM 1854 N N . VAL A 1 229 ? 17.481 -2.170 -13.814 1.00 91.38 229 VAL A N 1
ATOM 1855 C CA . VAL A 1 229 ? 16.400 -1.174 -13.816 1.00 91.38 229 VAL A CA 1
ATOM 1856 C C . VAL A 1 229 ? 16.998 0.218 -13.975 1.00 91.38 229 VAL A C 1
ATOM 1858 O O . VAL A 1 229 ? 17.892 0.596 -13.226 1.00 91.38 229 VAL A O 1
ATOM 1861 N N . GLY A 1 230 ? 16.481 0.988 -14.924 1.00 91.12 230 GLY A N 1
ATOM 1862 C CA . GLY A 1 230 ? 16.811 2.401 -15.085 1.00 91.12 230 GLY A CA 1
ATOM 1863 C C . GLY A 1 230 ? 15.613 3.204 -15.553 1.00 91.12 230 GLY A C 1
ATOM 1864 O O . GLY A 1 230 ? 14.477 2.729 -15.467 1.00 91.12 230 GLY A O 1
ATOM 1865 N N . PHE A 1 231 ? 15.855 4.398 -16.084 1.00 92.38 231 PHE A N 1
ATOM 1866 C CA . PHE A 1 231 ? 14.786 5.333 -16.422 1.00 92.38 231 PHE A CA 1
ATOM 1867 C C . PHE A 1 231 ? 14.732 5.673 -17.911 1.00 92.38 231 PHE A C 1
ATOM 1869 O O . PHE A 1 231 ? 15.729 5.650 -18.630 1.00 92.38 231 PHE A O 1
ATOM 1876 N N . SER A 1 232 ? 13.538 5.982 -18.404 1.00 92.44 232 SER A N 1
ATOM 1877 C CA . SER A 1 232 ? 13.319 6.434 -19.774 1.00 92.44 232 SER A CA 1
ATOM 1878 C C . SER A 1 232 ? 12.261 7.527 -19.804 1.00 92.44 232 SER A C 1
ATOM 1880 O O . SER A 1 232 ? 11.169 7.350 -19.270 1.00 92.44 232 SER A O 1
ATOM 1882 N N . GLU A 1 233 ? 12.559 8.650 -20.454 1.00 90.19 233 GLU A N 1
ATOM 1883 C CA . GLU A 1 233 ? 11.615 9.769 -20.585 1.00 90.19 233 GLU A CA 1
ATOM 1884 C C . GLU A 1 233 ? 10.322 9.362 -21.319 1.00 90.19 233 GLU A C 1
ATOM 1886 O O . GLU A 1 233 ? 9.225 9.812 -20.982 1.00 90.19 233 GLU A O 1
ATOM 1891 N N . GLU A 1 234 ? 10.435 8.470 -22.306 1.00 92.00 234 GLU A N 1
ATOM 1892 C CA . GLU A 1 234 ? 9.302 7.928 -23.055 1.00 92.00 234 GLU A CA 1
ATOM 1893 C C . GLU A 1 234 ? 8.840 6.588 -22.476 1.00 92.00 234 GLU A C 1
ATOM 1895 O O . GLU A 1 234 ? 9.604 5.881 -21.828 1.00 92.00 234 GLU A O 1
ATOM 1900 N N . ILE A 1 235 ? 7.589 6.193 -22.745 1.00 89.50 235 ILE A N 1
ATOM 1901 C CA . ILE A 1 235 ? 7.087 4.875 -22.329 1.00 89.50 235 ILE A CA 1
ATOM 1902 C C . ILE A 1 235 ? 7.906 3.790 -23.053 1.00 89.50 235 ILE A C 1
ATOM 1904 O O . ILE A 1 235 ? 7.747 3.613 -24.268 1.00 89.50 235 ILE A O 1
ATOM 1908 N N . PRO A 1 236 ? 8.743 3.021 -22.338 1.00 88.38 236 PRO A N 1
ATOM 1909 C CA . PRO A 1 236 ? 9.665 2.087 -22.966 1.00 88.38 236 PRO A CA 1
ATOM 1910 C C . PRO A 1 236 ? 8.922 0.827 -23.429 1.00 88.38 236 PRO A C 1
ATOM 1912 O O . PRO A 1 236 ? 7.947 0.387 -22.813 1.00 88.38 236 PRO A O 1
ATOM 1915 N N . GLN A 1 237 ? 9.408 0.177 -24.494 1.00 86.62 237 GLN A N 1
ATOM 1916 C CA . GLN A 1 237 ? 8.895 -1.149 -24.877 1.00 86.62 237 GLN A CA 1
ATOM 1917 C C . GLN A 1 237 ? 9.161 -2.193 -23.784 1.00 86.62 237 GLN A C 1
ATOM 1919 O O . GLN A 1 237 ? 8.310 -3.042 -23.517 1.00 86.62 237 GLN A O 1
ATOM 1924 N N . SER A 1 238 ? 10.316 -2.086 -23.128 1.00 90.00 238 SER A N 1
ATOM 1925 C CA . SER A 1 238 ? 10.720 -2.920 -21.997 1.00 90.00 238 SER A CA 1
ATOM 1926 C C . SER A 1 238 ? 10.449 -2.200 -20.676 1.00 90.00 238 SER A C 1
ATOM 1928 O O . SER A 1 238 ? 11.369 -1.912 -19.917 1.00 90.00 238 SER A O 1
ATOM 1930 N N . ALA A 1 239 ? 9.185 -1.861 -20.418 1.00 93.12 239 ALA A N 1
ATOM 1931 C CA . ALA A 1 239 ? 8.784 -1.207 -19.174 1.00 93.12 239 ALA A CA 1
ATOM 1932 C C . ALA A 1 239 ? 8.877 -2.145 -17.974 1.00 93.12 239 ALA A C 1
ATOM 1934 O O . ALA A 1 239 ? 8.454 -3.304 -18.050 1.00 93.12 239 ALA A O 1
ATOM 1935 N N . VAL A 1 240 ? 9.373 -1.619 -16.860 1.00 95.62 240 VAL A N 1
ATOM 1936 C CA . VAL A 1 240 ? 9.242 -2.260 -15.554 1.00 95.62 240 VAL A CA 1
ATOM 1937 C C . VAL A 1 240 ? 7.965 -1.721 -14.912 1.00 95.62 240 VAL A C 1
ATOM 1939 O O . VAL A 1 240 ? 7.720 -0.517 -14.869 1.00 95.62 240 VAL A O 1
ATOM 1942 N N . THR A 1 241 ? 7.100 -2.631 -14.484 1.00 94.12 241 THR A N 1
ATOM 1943 C CA . THR A 1 241 ? 5.727 -2.345 -14.038 1.00 94.12 241 THR A CA 1
ATOM 1944 C C . THR A 1 241 ? 5.467 -2.963 -12.670 1.00 94.12 241 THR A C 1
ATOM 1946 O O . THR A 1 241 ? 6.244 -3.806 -12.227 1.00 94.12 241 THR A O 1
ATOM 1949 N N . LEU A 1 242 ? 4.385 -2.572 -11.995 1.00 91.38 242 LEU A N 1
ATOM 1950 C CA . LEU A 1 242 ? 3.995 -3.195 -10.729 1.00 91.38 242 LEU A CA 1
ATOM 1951 C C . LEU A 1 242 ? 3.191 -4.477 -10.942 1.00 91.38 242 LEU A C 1
ATOM 1953 O O . LEU A 1 242 ? 2.234 -4.513 -11.716 1.00 91.38 242 LEU A O 1
ATOM 1957 N N . SER A 1 243 ? 3.528 -5.497 -10.159 1.00 88.12 243 SER A N 1
ATOM 1958 C CA . SER A 1 243 ? 2.702 -6.671 -9.903 1.00 88.12 243 SER A CA 1
ATOM 1959 C C . SER A 1 243 ? 2.268 -6.679 -8.441 1.00 88.12 243 SER A C 1
ATOM 1961 O O . SER A 1 243 ? 3.086 -6.468 -7.544 1.00 88.12 243 SER A O 1
ATOM 1963 N N . LYS A 1 244 ? 0.986 -6.969 -8.189 1.00 76.75 244 LYS A N 1
ATOM 1964 C CA . LYS A 1 244 ? 0.484 -7.184 -6.824 1.00 76.75 244 LYS A CA 1
ATOM 1965 C C . LYS A 1 244 ? 1.147 -8.412 -6.206 1.00 76.75 244 LYS A C 1
ATOM 1967 O O . LYS A 1 244 ? 1.407 -9.393 -6.911 1.00 76.75 244 LYS A O 1
ATOM 1972 N N . THR A 1 245 ? 1.345 -8.380 -4.895 1.00 74.12 245 THR A N 1
ATOM 1973 C CA . THR A 1 245 ? 1.615 -9.582 -4.101 1.00 74.12 245 THR A CA 1
ATOM 1974 C C . THR A 1 245 ? 0.346 -10.016 -3.360 1.00 74.12 245 THR A C 1
ATOM 1976 O O . THR A 1 245 ? -0.717 -9.406 -3.488 1.00 74.12 245 THR A O 1
ATOM 1979 N N . ASN A 1 246 ? 0.441 -11.105 -2.595 1.00 60.72 246 ASN A N 1
ATOM 1980 C CA . ASN A 1 246 ? -0.629 -11.516 -1.684 1.00 60.72 246 ASN A CA 1
ATOM 1981 C C . ASN A 1 246 ? -0.675 -10.661 -0.402 1.00 60.72 246 ASN A C 1
ATOM 1983 O O . ASN A 1 246 ? -1.595 -10.823 0.403 1.00 60.72 246 ASN A O 1
ATOM 1987 N N . GLU A 1 247 ? 0.316 -9.791 -0.198 1.00 61.06 247 GLU A N 1
ATOM 1988 C CA . GLU A 1 247 ? 0.411 -8.875 0.932 1.00 61.06 247 GLU A CA 1
ATOM 1989 C C . GLU A 1 247 ? -0.085 -7.486 0.517 1.00 61.06 247 GLU A C 1
ATOM 1991 O O . GLU A 1 247 ? 0.331 -6.924 -0.495 1.00 61.06 247 GLU A O 1
ATOM 1996 N N . LEU A 1 248 ? -1.019 -6.929 1.290 1.00 59.59 248 LEU A N 1
ATOM 1997 C CA . LEU A 1 248 ? -1.584 -5.611 0.999 1.00 59.59 248 LEU A CA 1
ATOM 1998 C C . LEU A 1 248 ? -0.527 -4.518 1.188 1.00 59.59 248 LEU A C 1
ATOM 2000 O O . LEU A 1 248 ? 0.185 -4.517 2.189 1.00 59.59 248 LEU A O 1
ATOM 2004 N N . GLY A 1 249 ? -0.471 -3.568 0.252 1.00 65.75 249 GLY A N 1
ATOM 2005 C CA . GLY A 1 249 ? 0.505 -2.475 0.294 1.00 65.75 249 GLY A CA 1
ATOM 2006 C C . GLY A 1 249 ? 1.921 -2.872 -0.125 1.00 65.75 249 GLY A C 1
ATOM 2007 O O . GLY A 1 249 ? 2.829 -2.051 -0.007 1.00 65.75 249 GLY A O 1
ATOM 2008 N N . THR A 1 250 ? 2.103 -4.106 -0.604 1.00 75.19 250 THR A N 1
ATOM 2009 C CA . THR A 1 250 ? 3.384 -4.646 -1.056 1.00 75.19 250 THR A CA 1
ATOM 2010 C C . THR A 1 250 ? 3.301 -5.038 -2.530 1.00 75.19 250 THR A C 1
ATOM 2012 O O . THR A 1 250 ? 2.300 -5.575 -3.014 1.00 75.19 250 THR A O 1
ATOM 2015 N N . TYR A 1 251 ? 4.381 -4.777 -3.254 1.00 84.69 251 TYR A N 1
ATOM 2016 C CA . TYR A 1 251 ? 4.468 -4.895 -4.700 1.00 84.69 251 TYR A CA 1
ATOM 2017 C C . TYR A 1 251 ? 5.750 -5.587 -5.123 1.00 84.69 251 TYR A C 1
ATOM 2019 O O . TYR A 1 251 ? 6.766 -5.518 -4.442 1.00 84.69 251 TYR A O 1
ATOM 2027 N N . LYS A 1 252 ? 5.714 -6.196 -6.306 1.00 90.56 252 LYS A N 1
ATOM 2028 C CA . LYS A 1 252 ? 6.915 -6.609 -7.033 1.00 90.56 252 LYS A CA 1
ATOM 2029 C C . LYS A 1 252 ? 7.057 -5.754 -8.283 1.00 90.56 252 LYS A C 1
ATOM 2031 O O . LYS A 1 252 ? 6.066 -5.484 -8.962 1.00 90.56 252 LYS A O 1
ATOM 2036 N N . LEU A 1 253 ? 8.283 -5.364 -8.607 1.00 93.69 253 LEU A N 1
ATOM 2037 C CA . LEU A 1 253 ? 8.611 -4.773 -9.901 1.00 93.69 253 LEU A CA 1
ATOM 2038 C C . LEU A 1 253 ? 8.849 -5.897 -10.917 1.00 93.69 253 LEU A C 1
ATOM 2040 O O . LEU A 1 253 ? 9.556 -6.860 -10.619 1.00 93.69 253 LEU A O 1
ATOM 2044 N N . VAL A 1 254 ? 8.240 -5.801 -12.101 1.00 95.44 254 VAL A N 1
ATOM 2045 C CA . VAL A 1 254 ? 8.259 -6.867 -13.115 1.00 95.44 254 VAL A CA 1
ATOM 2046 C C . VAL A 1 254 ? 8.458 -6.345 -14.534 1.00 95.44 254 VAL A C 1
ATOM 2048 O O . VAL A 1 254 ? 7.889 -5.320 -14.919 1.00 95.44 254 VAL A O 1
ATOM 2051 N N . ASN A 1 255 ? 9.191 -7.105 -15.347 1.00 94.12 255 ASN A N 1
ATOM 2052 C CA . ASN A 1 255 ? 9.241 -6.962 -16.801 1.00 94.12 255 ASN A CA 1
ATOM 2053 C C . ASN A 1 255 ? 8.895 -8.309 -17.453 1.00 94.12 255 ASN A C 1
ATOM 2055 O O . ASN A 1 255 ? 9.652 -9.274 -17.385 1.00 94.12 255 ASN A O 1
ATOM 2059 N N . GLY A 1 256 ? 7.715 -8.400 -18.073 1.00 89.62 256 GLY A N 1
ATOM 2060 C CA . GLY A 1 256 ? 7.253 -9.657 -18.666 1.00 89.62 256 GLY A CA 1
ATOM 2061 C C . GLY A 1 256 ? 7.082 -10.757 -17.613 1.00 89.62 256 GLY A C 1
ATOM 2062 O O . GLY A 1 256 ? 6.202 -10.650 -16.765 1.00 89.62 256 GLY A O 1
ATOM 2063 N N . SER A 1 257 ? 7.888 -11.818 -17.704 1.00 90.94 257 SER A N 1
ATOM 2064 C CA . SER A 1 257 ? 7.906 -12.937 -16.747 1.00 90.94 257 SER A CA 1
ATOM 2065 C C . SER A 1 257 ? 8.992 -12.821 -15.678 1.00 90.94 257 SER A C 1
ATOM 2067 O O . SER A 1 257 ? 9.105 -13.719 -14.850 1.00 90.94 257 SER A O 1
ATOM 2069 N N . GLN A 1 258 ? 9.813 -11.774 -15.728 1.00 94.88 258 GLN A N 1
ATOM 2070 C CA . GLN A 1 258 ? 10.934 -11.584 -14.817 1.00 94.88 258 GLN A CA 1
ATOM 2071 C C . GLN A 1 258 ? 10.585 -10.553 -13.751 1.00 94.88 258 GLN A C 1
ATOM 2073 O O . GLN A 1 258 ? 9.811 -9.619 -13.984 1.00 94.88 258 GLN A O 1
ATOM 2078 N N . PHE A 1 259 ? 11.185 -10.725 -12.584 1.00 95.12 259 PHE A N 1
ATOM 2079 C CA . PHE A 1 259 ? 10.973 -9.917 -11.397 1.00 95.12 259 PHE A CA 1
ATOM 2080 C C . PHE A 1 259 ? 12.262 -9.201 -11.027 1.00 95.12 259 PHE A C 1
ATOM 2082 O O . PHE A 1 259 ? 13.351 -9.720 -11.258 1.00 95.12 259 PHE A O 1
ATOM 2089 N N . VAL A 1 260 ? 12.147 -8.024 -10.428 1.00 92.31 260 VAL A N 1
ATOM 2090 C CA . VAL A 1 260 ? 13.308 -7.292 -9.931 1.00 92.31 260 VAL A CA 1
ATOM 2091 C C . VAL A 1 260 ? 13.693 -7.816 -8.553 1.00 92.31 260 VAL A C 1
ATOM 2093 O O . VAL A 1 260 ? 12.862 -7.956 -7.653 1.00 92.31 260 VAL A O 1
ATOM 2096 N N . LYS A 1 261 ? 14.984 -8.065 -8.384 1.00 89.56 261 LYS A N 1
ATOM 2097 C CA . LYS A 1 261 ? 15.636 -8.333 -7.113 1.00 89.56 261 LYS A CA 1
ATOM 2098 C C . LYS A 1 261 ? 16.676 -7.251 -6.873 1.00 89.56 261 LYS A C 1
ATOM 2100 O O . LYS A 1 261 ? 17.544 -7.038 -7.713 1.00 89.56 261 LYS A O 1
ATOM 2105 N N . VAL A 1 262 ? 16.611 -6.603 -5.721 1.00 85.56 262 VAL A N 1
ATOM 2106 C CA . VAL A 1 262 ? 17.690 -5.738 -5.252 1.00 85.56 262 VAL A CA 1
ATOM 2107 C C . VAL A 1 262 ? 18.740 -6.618 -4.585 1.00 85.56 262 VAL A C 1
ATOM 2109 O O . VAL A 1 262 ? 18.443 -7.382 -3.663 1.00 85.56 262 VAL A O 1
ATOM 2112 N N . LEU A 1 263 ? 19.966 -6.562 -5.093 1.00 79.88 263 LEU A N 1
ATOM 2113 C CA . LEU A 1 263 ? 21.126 -7.198 -4.485 1.00 79.88 263 LEU A CA 1
ATOM 2114 C C . LEU A 1 263 ? 21.753 -6.217 -3.498 1.00 79.88 263 LEU A C 1
ATOM 2116 O O . LEU A 1 263 ? 21.959 -5.057 -3.839 1.00 79.88 263 LEU A O 1
ATOM 2120 N N . ASN A 1 264 ? 22.080 -6.691 -2.297 1.00 67.06 264 ASN A N 1
ATOM 2121 C CA . ASN A 1 264 ? 22.764 -5.891 -1.286 1.00 67.06 264 ASN A CA 1
ATOM 2122 C C . ASN A 1 264 ? 24.227 -6.349 -1.149 1.00 67.06 264 ASN A C 1
ATOM 2124 O O . ASN A 1 264 ? 24.447 -7.505 -0.770 1.00 67.06 264 ASN A O 1
ATOM 2128 N N . PRO A 1 265 ? 25.219 -5.490 -1.446 1.00 50.62 265 PRO A N 1
ATOM 2129 C CA . PRO A 1 265 ? 26.599 -5.772 -1.087 1.00 50.62 265 PRO A CA 1
ATOM 2130 C C . PRO A 1 265 ? 27.249 -4.573 -0.372 1.00 50.62 265 PRO A C 1
ATOM 2132 O O . PRO A 1 265 ? 28.250 -4.066 -0.850 1.00 50.62 265 PRO A O 1
ATOM 2135 N N . GLU A 1 266 ? 26.668 -4.077 0.723 1.00 51.03 266 GLU A N 1
ATOM 2136 C CA . GLU A 1 266 ? 27.258 -3.098 1.671 1.00 51.03 266 GLU A CA 1
ATOM 2137 C C . GLU A 1 266 ? 27.790 -1.742 1.140 1.00 51.03 266 GLU A C 1
ATOM 2139 O O . GLU A 1 266 ? 28.085 -0.888 1.966 1.00 51.03 266 GLU A O 1
ATOM 2144 N N . GLU A 1 267 ? 27.863 -1.461 -0.168 1.00 50.41 267 GLU A N 1
ATOM 2145 C CA . GLU A 1 267 ? 28.299 -0.136 -0.660 1.00 50.41 267 GLU A CA 1
ATOM 2146 C C . GLU A 1 267 ? 27.443 0.435 -1.809 1.00 50.41 267 GLU A C 1
ATOM 2148 O O . GLU A 1 267 ? 27.324 1.651 -1.889 1.00 50.41 267 GLU A O 1
ATOM 2153 N N . PHE A 1 268 ? 26.779 -0.384 -2.647 1.00 58.12 268 PHE A N 1
ATOM 2154 C CA . PHE A 1 268 ? 25.935 0.102 -3.764 1.00 58.12 268 PHE A CA 1
ATOM 2155 C C . PHE A 1 268 ? 24.830 -0.903 -4.175 1.00 58.12 268 PHE A C 1
ATOM 2157 O O . PHE A 1 268 ? 25.041 -1.728 -5.073 1.00 58.12 268 PHE A O 1
ATOM 2164 N N . PRO A 1 269 ? 23.650 -0.884 -3.527 1.00 66.81 269 PRO A N 1
ATOM 2165 C CA . PRO A 1 269 ? 22.527 -1.760 -3.863 1.00 66.81 269 PRO A CA 1
ATOM 2166 C C . PRO A 1 269 ? 22.030 -1.570 -5.303 1.00 66.81 269 PRO A C 1
ATOM 2168 O O . PRO A 1 269 ? 21.599 -0.484 -5.690 1.00 66.81 269 PRO A O 1
ATOM 2171 N N . ASN A 1 270 ? 22.054 -2.651 -6.086 1.00 75.50 270 ASN A N 1
ATOM 2172 C CA . ASN A 1 270 ? 21.681 -2.656 -7.504 1.00 75.50 270 ASN A CA 1
ATOM 2173 C C . ASN A 1 270 ? 20.500 -3.586 -7.785 1.00 75.50 270 ASN A C 1
ATOM 2175 O O . ASN A 1 270 ? 20.291 -4.586 -7.096 1.00 75.50 270 ASN A O 1
ATOM 2179 N N . CYS A 1 271 ? 19.760 -3.286 -8.851 1.00 84.00 271 CYS A N 1
ATOM 2180 C CA . CYS A 1 271 ? 18.624 -4.083 -9.306 1.00 84.00 271 CYS A CA 1
ATOM 2181 C C . CYS A 1 271 ? 19.031 -5.090 -10.390 1.00 84.00 271 CYS A C 1
ATOM 2183 O O . CYS A 1 271 ? 19.596 -4.704 -11.409 1.00 84.00 271 CYS A O 1
ATOM 2185 N N . VAL A 1 272 ? 18.657 -6.360 -10.224 1.00 87.12 272 VAL A N 1
ATOM 2186 C CA . VAL A 1 272 ? 18.796 -7.414 -11.245 1.00 87.12 272 VAL A CA 1
ATOM 2187 C C . VAL A 1 272 ? 17.457 -8.083 -11.535 1.00 87.12 272 VAL A C 1
ATOM 2189 O O . VAL A 1 272 ? 16.542 -8.036 -10.712 1.00 87.12 272 VAL A O 1
ATOM 2192 N N . PHE A 1 273 ? 17.346 -8.754 -12.680 1.00 91.38 273 PHE A N 1
ATOM 2193 C CA . PHE A 1 273 ? 16.168 -9.552 -13.023 1.00 91.38 273 PHE A CA 1
ATOM 2194 C C . PHE A 1 273 ? 16.340 -11.025 -12.642 1.00 91.38 273 PHE A C 1
ATOM 2196 O O . PHE A 1 273 ? 17.360 -11.649 -12.933 1.00 91.38 273 PHE A O 1
ATOM 2203 N N . VAL A 1 274 ? 15.314 -11.591 -12.010 1.00 92.31 274 VAL A N 1
ATOM 2204 C CA . VAL A 1 274 ? 15.215 -13.005 -11.636 1.00 92.31 274 VAL A CA 1
ATOM 2205 C C . VAL A 1 274 ? 13.926 -13.614 -12.183 1.00 92.31 274 VAL A C 1
ATOM 2207 O O . VAL A 1 274 ? 12.915 -12.931 -12.333 1.00 92.31 274 VAL A O 1
ATOM 2210 N N . ASP A 1 275 ? 13.934 -14.916 -12.461 1.00 94.44 275 ASP A N 1
ATOM 2211 C CA . ASP A 1 275 ? 12.766 -15.610 -13.030 1.00 94.44 275 ASP A CA 1
ATOM 2212 C C . ASP A 1 275 ? 11.760 -16.086 -11.961 1.00 94.44 275 ASP A C 1
ATOM 2214 O O . ASP A 1 275 ? 10.649 -16.509 -12.283 1.00 94.44 275 ASP A O 1
ATOM 2218 N N . SER A 1 276 ? 12.146 -16.040 -10.683 1.00 94.06 276 SER A N 1
ATOM 2219 C CA . SER A 1 276 ? 11.356 -16.529 -9.549 1.00 94.06 276 SER A CA 1
ATOM 2220 C C . SER A 1 276 ? 10.768 -15.369 -8.750 1.00 94.06 276 SER A C 1
ATOM 2222 O O . SER A 1 276 ? 11.499 -14.502 -8.275 1.00 94.06 276 SER A O 1
ATOM 2224 N N . ALA A 1 277 ? 9.448 -15.382 -8.547 1.00 90.06 277 ALA A N 1
ATOM 2225 C CA . ALA A 1 277 ? 8.766 -14.406 -7.696 1.00 90.06 277 ALA A CA 1
ATOM 2226 C C . ALA A 1 277 ? 9.185 -14.517 -6.219 1.00 90.06 277 ALA A C 1
ATOM 2228 O O . ALA A 1 277 ? 9.169 -13.510 -5.512 1.00 90.06 277 ALA A O 1
ATOM 2229 N N . ASP A 1 278 ? 9.566 -15.717 -5.771 1.00 88.44 278 ASP A N 1
ATOM 2230 C CA . ASP A 1 278 ? 9.994 -15.981 -4.391 1.00 88.44 278 ASP A CA 1
ATOM 2231 C C . ASP A 1 278 ? 11.390 -15.401 -4.106 1.00 88.44 278 ASP A C 1
ATOM 2233 O O . ASP A 1 278 ? 11.699 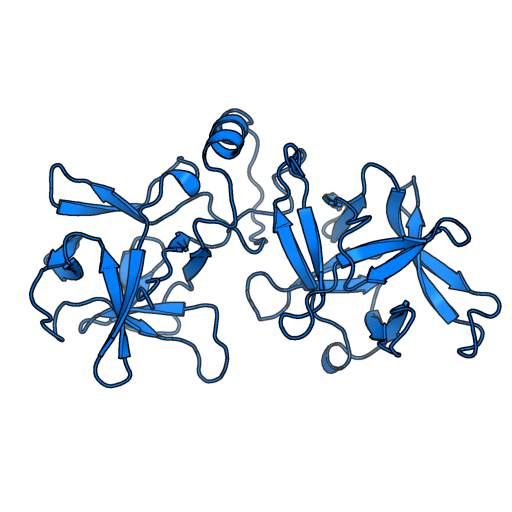-15.071 -2.967 1.00 88.44 278 ASP A O 1
ATOM 2237 N N . ASP A 1 279 ? 12.222 -15.241 -5.142 1.00 88.44 279 ASP A N 1
ATOM 2238 C CA . ASP A 1 279 ? 13.560 -14.643 -5.030 1.00 88.44 279 ASP A CA 1
ATOM 2239 C C . ASP A 1 279 ? 13.558 -13.121 -5.241 1.00 88.44 279 ASP A C 1
ATOM 2241 O O . ASP A 1 279 ? 14.601 -12.476 -5.097 1.00 88.44 279 ASP A O 1
ATOM 2245 N N . ALA A 1 280 ? 12.414 -12.559 -5.635 1.00 91.44 280 ALA A N 1
ATOM 2246 C CA . ALA A 1 280 ? 12.251 -11.152 -5.964 1.00 91.44 280 ALA A CA 1
ATOM 2247 C C . ALA A 1 280 ? 12.062 -10.288 -4.718 1.00 91.44 280 ALA A C 1
ATOM 2249 O O . ALA A 1 280 ? 11.418 -10.703 -3.754 1.00 91.44 280 ALA A O 1
ATOM 2250 N N . SER A 1 281 ? 12.538 -9.048 -4.794 1.00 86.88 281 SER A N 1
ATOM 2251 C CA . SER A 1 281 ? 12.356 -8.068 -3.728 1.00 86.88 281 SER A CA 1
ATOM 2252 C C . SER A 1 281 ? 10.910 -7.593 -3.639 1.00 86.88 281 SER A C 1
ATOM 2254 O O . SER A 1 281 ? 10.202 -7.500 -4.645 1.00 86.88 281 SER A O 1
ATOM 2256 N N . ASP A 1 282 ? 10.499 -7.276 -2.417 1.00 84.25 282 ASP A N 1
ATOM 2257 C CA . ASP A 1 282 ? 9.211 -6.672 -2.115 1.00 84.25 282 ASP A CA 1
ATOM 2258 C C . ASP A 1 282 ? 9.372 -5.167 -1.901 1.00 84.25 282 ASP A C 1
ATOM 2260 O O . ASP A 1 282 ? 10.307 -4.704 -1.246 1.00 84.25 282 ASP A O 1
ATOM 2264 N N . PHE A 1 283 ? 8.443 -4.418 -2.480 1.00 83.38 283 PHE A N 1
ATOM 2265 C CA . PHE A 1 283 ? 8.463 -2.968 -2.564 1.00 83.38 283 PHE A CA 1
ATOM 2266 C C . PHE A 1 283 ? 7.200 -2.389 -1.942 1.00 83.38 283 PHE A C 1
ATOM 2268 O O . PHE A 1 283 ? 6.100 -2.903 -2.156 1.00 83.38 283 PHE A O 1
ATOM 2275 N N . GLN A 1 284 ? 7.344 -1.296 -1.210 1.00 77.94 284 GLN A N 1
ATOM 2276 C CA . GLN A 1 284 ? 6.232 -0.520 -0.679 1.00 77.94 284 GLN A CA 1
ATOM 2277 C C . GLN A 1 284 ? 6.324 0.914 -1.193 1.00 77.94 284 GLN A C 1
ATOM 2279 O O . GLN A 1 284 ? 7.409 1.398 -1.505 1.00 77.94 284 GLN A O 1
ATOM 2284 N N . PHE A 1 285 ? 5.177 1.581 -1.289 1.00 76.81 285 PHE A N 1
ATOM 2285 C CA . PHE A 1 285 ? 5.104 2.972 -1.721 1.00 76.81 285 PHE A CA 1
ATOM 2286 C C . PHE A 1 285 ? 4.424 3.806 -0.653 1.00 76.81 285 PHE A C 1
ATOM 2288 O O . PHE A 1 285 ? 3.308 3.462 -0.248 1.00 76.81 285 PHE A O 1
ATOM 2295 N N . VAL A 1 286 ? 5.101 4.874 -0.245 1.00 69.69 286 VAL A N 1
ATOM 2296 C CA . VAL A 1 286 ? 4.659 5.815 0.789 1.00 69.69 286 VAL A CA 1
ATOM 2297 C C . VAL A 1 286 ? 4.415 7.161 0.136 1.00 69.69 286 VAL A C 1
ATOM 2299 O O . VAL A 1 286 ? 5.215 7.580 -0.695 1.00 69.69 286 VAL A O 1
ATOM 2302 N N . LEU A 1 287 ? 3.308 7.822 0.458 1.00 65.31 287 LEU A N 1
ATOM 2303 C CA . LEU A 1 287 ? 3.030 9.162 -0.050 1.00 65.31 287 LEU A CA 1
ATOM 2304 C C . LEU A 1 287 ? 4.094 10.156 0.447 1.00 65.31 287 LEU A C 1
ATOM 2306 O O . LEU A 1 287 ? 4.382 10.227 1.639 1.00 65.31 287 LEU A O 1
ATOM 2310 N N . VAL A 1 288 ? 4.642 10.951 -0.468 1.00 60.16 288 VAL A N 1
ATOM 2311 C CA . VAL A 1 288 ? 5.559 12.052 -0.165 1.00 60.16 288 VAL A CA 1
ATOM 2312 C C . VAL A 1 288 ? 4.786 13.342 -0.144 1.00 60.16 288 VAL A C 1
ATOM 2314 O O . VAL A 1 288 ? 4.031 13.652 -1.065 1.00 60.16 288 VAL A O 1
ATOM 2317 N N . ASN A 1 289 ? 5.070 14.126 0.877 1.00 49.38 289 ASN A N 1
ATOM 2318 C CA . ASN A 1 289 ? 4.609 15.485 0.966 1.00 49.38 289 ASN A CA 1
ATOM 2319 C C . ASN A 1 289 ? 5.672 16.429 0.392 1.00 49.38 289 ASN A C 1
ATOM 2321 O O . ASN A 1 289 ? 6.848 16.288 0.727 1.00 49.38 289 ASN A O 1
ATOM 2325 N N . GLU A 1 290 ? 5.305 17.359 -0.492 1.00 37.88 290 GLU A N 1
ATOM 2326 C CA . GLU A 1 290 ? 6.294 18.229 -1.151 1.00 37.88 290 GLU A CA 1
ATOM 2327 C C . GLU A 1 290 ? 6.919 19.290 -0.228 1.00 37.88 290 GLU A C 1
ATOM 2329 O O . GLU A 1 290 ? 7.894 19.923 -0.626 1.00 37.88 290 GLU A O 1
ATOM 2334 N N . GLU A 1 291 ? 6.464 19.421 1.020 1.00 32.69 291 GLU A N 1
ATOM 2335 C CA . GLU A 1 291 ? 6.989 20.398 1.978 1.00 32.69 291 GLU A CA 1
ATOM 2336 C C . GLU A 1 291 ? 7.673 19.724 3.184 1.00 32.69 291 GLU A C 1
ATOM 2338 O O . GLU A 1 291 ? 7.117 19.609 4.271 1.00 32.69 291 GLU A O 1
ATOM 2343 N N . TYR A 1 292 ? 8.924 19.290 3.004 1.00 28.14 292 TYR A N 1
ATOM 2344 C CA . TYR A 1 292 ? 9.868 19.100 4.113 1.00 28.14 292 TYR A CA 1
ATOM 2345 C C . TYR A 1 292 ? 11.035 20.078 3.937 1.00 28.14 292 TYR A C 1
ATOM 2347 O O . TYR A 1 292 ? 12.037 19.763 3.298 1.00 28.14 292 TYR A O 1
ATOM 2355 N N . GLU A 1 293 ? 10.930 21.271 4.525 1.00 23.50 293 GLU A N 1
ATOM 2356 C CA . GLU A 1 293 ? 12.122 22.040 4.888 1.00 23.50 293 GLU A CA 1
ATOM 2357 C C . GLU A 1 293 ? 12.596 21.548 6.262 1.00 23.50 293 GLU A C 1
ATOM 2359 O O . GLU A 1 293 ? 11.970 21.806 7.290 1.00 23.50 293 GLU A O 1
ATOM 2364 N N . PHE A 1 294 ? 13.710 20.812 6.297 1.00 22.14 294 PHE A N 1
ATOM 2365 C CA . PHE A 1 294 ? 14.425 20.583 7.550 1.00 22.14 294 PHE A CA 1
ATOM 2366 C C . PHE A 1 294 ? 15.121 21.889 7.952 1.00 22.14 294 PHE A C 1
ATOM 2368 O O . PHE A 1 294 ? 16.164 22.238 7.396 1.00 22.14 294 PHE A O 1
ATOM 2375 N N . GLU A 1 295 ? 14.574 22.612 8.930 1.00 24.31 295 GLU A N 1
ATOM 2376 C CA . GLU A 1 295 ? 15.386 23.573 9.679 1.00 24.31 295 GLU A CA 1
ATOM 2377 C C . GLU A 1 295 ? 16.426 22.793 10.505 1.00 24.31 295 GLU A C 1
ATOM 2379 O O . GLU A 1 295 ? 16.076 21.946 11.331 1.00 24.31 295 GLU A O 1
ATOM 2384 N N . VAL A 1 296 ? 17.709 23.059 10.231 1.00 28.78 296 VAL A N 1
ATOM 2385 C CA . VAL A 1 296 ? 18.884 22.523 10.949 1.00 28.78 296 VAL A CA 1
ATOM 2386 C C . VAL A 1 296 ? 19.054 23.187 12.312 1.00 28.78 296 VAL A C 1
ATOM 2388 O O . VAL A 1 296 ? 19.009 24.439 12.364 1.00 28.78 296 VAL A O 1
#

pLDDT: mean 72.31, std 19.31, range [22.14, 95.62]